Protein 3V5X (pdb70)

Structure (mmCIF, N/CA/C/O backbone):
data_3V5X
#
_entry.id   3V5X
#
_cell.length_a   60.118
_cell.length_b   75.802
_cell.length_c   78.727
_cell.angle_alpha   90.00
_cell.angle_beta   111.75
_cell.angle_gamma   90.00
#
_symmetry.space_group_name_H-M   'C 1 2 1'
#
loop_
_entity.id
_entity.type
_entity.pdbx_description
1 polymer 'F-box/LRR-repeat protein 5'
2 non-polymer MU-OXO-DIIRON
3 water water
#
loop_
_atom_site.group_PDB
_atom_site.id
_atom_site.type_symbol
_atom_site.label_atom_id
_atom_site.label_alt_id
_atom_site.label_comp_id
_atom_site.label_asym_id
_atom_site.label_entity_id
_atom_site.label_seq_id
_atom_site.pdbx_PDB_ins_code
_atom_site.Cartn_x
_atom_site.Cartn_y
_atom_site.Cartn_z
_atom_site.occupancy
_atom_site.B_iso_or_equiv
_atom_site.auth_seq_id
_atom_site.auth_comp_id
_atom_site.auth_asym_id
_atom_site.auth_atom_id
_atom_site.pdbx_PDB_model_num
ATOM 1 N N . PHE A 1 4 ? 5.265 -2.076 46.912 1.00 86.99 4 PHE A N 1
ATOM 2 C CA . PHE A 1 4 ? 4.061 -1.545 47.548 1.00 87.64 4 PHE A CA 1
ATOM 3 C C . PHE A 1 4 ? 3.329 -2.652 48.304 1.00 77.88 4 PHE A C 1
ATOM 4 O O . PHE A 1 4 ? 3.635 -3.837 48.122 1.00 72.47 4 PHE A O 1
ATOM 20 N N . PRO A 1 5 ? 2.365 -2.271 49.161 1.00 56.62 5 PRO A N 1
ATOM 21 C CA . PRO A 1 5 ? 1.546 -3.229 49.913 1.00 53.03 5 PRO A CA 1
ATOM 22 C C . PRO A 1 5 ? 0.902 -4.271 48.994 1.00 55.29 5 PRO A C 1
ATOM 23 O O . PRO A 1 5 ? 0.381 -3.921 47.940 1.00 48.17 5 PRO A O 1
ATOM 34 N N . GLU A 1 6 ? 0.953 -5.536 49.397 1.00 59.44 6 GLU A N 1
ATOM 35 C CA . GLU A 1 6 ? 0.468 -6.635 48.578 1.00 60.83 6 GLU A CA 1
ATOM 36 C C . GLU A 1 6 ? -0.985 -6.427 48.140 1.00 55.52 6 GLU A C 1
ATOM 37 O O . GLU A 1 6 ? -1.339 -6.697 46.987 1.00 51.73 6 GLU A O 1
ATOM 49 N N . GLU A 1 7 ? -1.809 -5.909 49.054 1.00 47.85 7 GLU A N 1
ATOM 50 C CA . GLU A 1 7 ? -3.256 -5.867 48.832 1.00 48.96 7 GLU A CA 1
ATOM 51 C C . GLU A 1 7 ? -3.658 -4.862 47.759 1.00 43.43 7 GLU A C 1
ATOM 52 O O . GLU A 1 7 ? -4.794 -4.909 47.267 1.00 43.39 7 GLU A O 1
ATOM 64 N N . VAL A 1 8 ? -2.733 -3.982 47.364 1.00 42.44 8 VAL A N 1
ATOM 65 C CA . VAL A 1 8 ? -2.994 -3.037 46.253 1.00 38.10 8 VAL A CA 1
ATOM 66 C C . VAL A 1 8 ? -2.110 -3.255 45.008 1.00 39.84 8 VAL A C 1
ATOM 67 O O . VAL A 1 8 ? -2.184 -2.511 44.012 1.00 35.66 8 VAL A O 1
ATOM 80 N N . ASP A 1 9 ? -1.313 -4.312 45.043 1.00 34.41 9 ASP A N 1
ATOM 81 C CA . ASP A 1 9 ? -0.410 -4.647 43.948 1.00 31.69 9 ASP A CA 1
ATOM 82 C C . ASP A 1 9 ? -1.129 -5.461 42.859 1.00 31.75 9 ASP A C 1
ATOM 83 O O . ASP A 1 9 ? -1.472 -6.620 43.074 1.00 38.26 9 ASP A O 1
ATOM 92 N N . VAL A 1 10 ? -1.380 -4.852 41.710 1.00 28.82 10 VAL A N 1
ATOM 93 C CA . VAL A 1 10 ? -2.218 -5.479 40.682 1.00 28.67 10 VAL A CA 1
ATOM 94 C C . VAL A 1 10 ? -1.405 -6.222 39.598 1.00 28.78 10 VAL A C 1
ATOM 95 O O . VAL A 1 10 ? -1.976 -6.809 38.677 1.00 30.86 10 VAL A O 1
ATOM 108 N N . PHE A 1 11 ? -0.077 -6.195 39.702 1.00 29.33 11 PHE A N 1
ATOM 109 C CA . PHE A 1 11 ? 0.762 -6.819 38.700 1.00 30.00 11 PHE A CA 1
ATOM 110 C C . PHE A 1 11 ? 1.584 -8.006 39.185 1.00 28.08 11 PHE A C 1
ATOM 111 O O . PHE A 1 11 ? 1.868 -8.902 38.413 1.00 26.65 11 PHE A O 1
ATOM 128 N N . THR A 1 12 ? 1.992 -8.021 40.437 1.00 30.02 12 THR A N 1
ATOM 129 C CA . THR A 1 12 ? 3.056 -8.930 40.854 1.00 33.52 12 THR A CA 1
ATOM 130 C C . THR A 1 12 ? 2.638 -10.393 40.720 1.00 31.86 12 THR A C 1
ATOM 131 O O . THR A 1 12 ? 3.397 -11.208 40.179 1.00 29.79 12 THR A O 1
ATOM 142 N N . ALA A 1 13 ? 1.437 -10.738 41.183 1.00 28.16 13 ALA A N 1
ATOM 143 C CA . ALA A 1 13 ? 0.977 -12.138 41.089 1.00 24.69 13 ALA A CA 1
ATOM 144 C C . ALA A 1 13 ? 0.713 -12.564 39.662 1.00 26.76 13 ALA A C 1
ATOM 145 O O . ALA A 1 13 ? 1.223 -13.606 39.240 1.00 28.70 13 ALA A O 1
ATOM 152 N N . PRO A 1 14 ? -0.041 -11.751 38.876 1.00 24.59 14 PRO A N 1
ATOM 153 C CA . PRO A 1 14 ? -0.156 -12.133 37.485 1.00 20.54 14 PRO A CA 1
ATOM 154 C C . PRO A 1 14 ? 1.188 -12.298 36.794 1.00 29.38 14 PRO A C 1
ATOM 155 O O . PRO A 1 14 ? 1.344 -13.234 36.018 1.00 27.15 14 PRO A O 1
ATOM 166 N N . HIS A 1 15 ? 2.129 -11.410 37.065 1.00 26.52 15 HIS A N 1
ATOM 167 C CA . HIS A 1 15 ? 3.413 -11.471 36.377 1.00 26.40 15 HIS A CA 1
ATOM 168 C C . HIS A 1 15 ? 4.247 -12.639 36.880 1.00 29.70 15 HIS A C 1
ATOM 169 O O . HIS A 1 15 ? 5.098 -13.144 36.160 1.00 27.92 15 HIS A O 1
ATOM 182 N N . TRP A 1 16 ? 4.018 -13.069 38.115 1.00 27.97 16 TRP A N 1
ATOM 183 C CA . TRP A 1 16 ? 4.715 -14.251 38.598 1.00 33.05 16 TRP A CA 1
ATOM 184 C C . TRP A 1 16 ? 4.336 -15.468 37.725 1.00 28.90 16 TRP A C 1
ATOM 185 O O . TRP A 1 16 ? 5.186 -16.314 37.356 1.00 27.13 16 TRP A O 1
ATOM 206 N N . ARG A 1 17 ? 3.053 -15.557 37.402 1.00 26.29 17 ARG A N 1
ATOM 207 C CA . ARG A 1 17 ? 2.553 -16.607 36.527 1.00 22.78 17 ARG A CA 1
ATOM 208 C C . ARG A 1 17 ? 3.100 -16.470 35.090 1.00 26.39 17 ARG A C 1
ATOM 209 O O . ARG A 1 17 ? 3.614 -17.443 34.483 1.00 22.72 17 ARG A O 1
ATOM 230 N N . MET A 1 18 ? 3.046 -15.256 34.530 1.00 22.18 18 MET A N 1
ATOM 231 C CA . MET A 1 18 ? 3.561 -15.052 33.190 1.00 26.66 18 MET A CA 1
ATOM 232 C C . MET A 1 18 ? 5.057 -15.371 33.086 1.00 27.81 18 MET A C 1
ATOM 233 O O . MET A 1 18 ? 5.505 -15.970 32.107 1.00 24.63 18 MET A O 1
ATOM 247 N N . LYS A 1 19 ? 5.837 -14.995 34.089 1.00 22.86 19 LYS A N 1
ATOM 248 C CA . LYS A 1 19 ? 7.270 -15.331 34.108 1.00 26.32 19 LYS A CA 1
ATOM 249 C C . LYS A 1 19 ? 7.542 -16.830 34.287 1.00 29.71 19 LYS A C 1
ATOM 250 O O . LYS A 1 19 ? 8.506 -17.382 33.722 1.00 27.40 19 LYS A O 1
ATOM 269 N N . GLN A 1 20 ? 6.704 -17.488 35.075 1.00 29.17 20 GLN A N 1
ATOM 270 C CA . GLN A 1 20 ? 6.737 -18.927 35.175 1.00 29.15 20 GLN A CA 1
ATOM 271 C C . GLN A 1 20 ? 6.534 -19.543 33.787 1.00 27.79 20 GLN A C 1
ATOM 272 O O . GLN A 1 20 ? 7.293 -20.424 33.379 1.00 29.15 20 GLN A O 1
ATOM 286 N N . LEU A 1 21 ? 5.534 -19.060 33.059 1.00 22.17 21 LEU A N 1
ATOM 287 C CA . LEU A 1 21 ? 5.231 -19.582 31.736 1.00 18.71 21 LEU A CA 1
ATOM 288 C C . LEU A 1 21 ? 6.382 -19.298 30.742 1.00 26.83 21 LEU A C 1
ATOM 289 O O . LEU A 1 21 ? 6.689 -20.143 29.879 1.00 25.81 21 LEU A O 1
ATOM 305 N N . VAL A 1 22 ? 7.015 -18.126 30.840 1.00 24.37 22 VAL A N 1
ATOM 306 C CA . VAL A 1 22 ? 8.212 -17.829 30.040 1.00 22.28 22 VAL A CA 1
ATOM 307 C C . VAL A 1 22 ? 9.344 -18.826 30.306 1.00 24.27 22 VAL A C 1
ATOM 308 O O . VAL A 1 22 ? 9.994 -19.347 29.377 1.00 25.60 22 VAL A O 1
ATOM 321 N N . GLY A 1 23 ? 9.663 -19.054 31.574 1.00 23.11 23 GLY A N 1
ATOM 322 C CA . GLY A 1 23 ? 10.732 -19.972 31.906 1.00 26.41 23 GLY A CA 1
ATOM 323 C C . GLY A 1 23 ? 10.393 -21.352 31.370 1.00 29.10 23 GLY A C 1
ATOM 324 O O . GLY A 1 23 ? 11.284 -22.074 30.909 1.00 31.89 23 GLY A O 1
ATOM 328 N N . LEU A 1 24 ? 9.112 -21.729 31.404 1.00 28.19 24 LEU A N 1
ATOM 329 C CA . LEU A 1 24 ? 8.729 -23.070 30.935 1.00 33.21 24 LEU A CA 1
ATOM 330 C C . LEU A 1 24 ? 8.889 -23.236 29.448 1.00 32.81 24 LEU A C 1
ATOM 331 O O . LEU A 1 24 ? 9.420 -24.260 28.984 1.00 30.54 24 LEU A O 1
ATOM 347 N N . TYR A 1 25 ? 8.494 -22.247 28.667 1.00 29.14 25 TYR A N 1
ATOM 348 C CA . TYR A 1 25 ? 8.688 -22.388 27.226 1.00 28.78 25 TYR A CA 1
ATOM 349 C C . TYR A 1 25 ? 10.129 -22.255 26.790 1.00 31.30 25 TYR A C 1
ATOM 350 O O . TYR A 1 25 ? 10.524 -22.870 25.793 1.00 33.25 25 TYR A O 1
ATOM 368 N N . CYS A 1 26 ? 10.928 -21.479 27.523 1.00 32.32 26 CYS A N 1
ATOM 369 C CA . CYS A 1 26 ? 12.352 -21.390 27.225 1.00 31.44 26 CYS A CA 1
ATOM 370 C C . CYS A 1 26 ? 13.009 -22.740 27.464 1.00 31.25 26 CYS A C 1
ATOM 371 O O . CYS A 1 26 ? 13.806 -23.202 26.626 1.00 33.58 26 CYS A O 1
ATOM 379 N N . ASP A 1 27 ? 12.664 -23.387 28.578 1.00 28.90 27 ASP A N 1
ATOM 380 C CA . ASP A 1 27 ? 13.157 -24.739 28.853 1.00 30.92 27 ASP A CA 1
ATOM 381 C C . ASP A 1 27 ? 12.718 -25.729 27.748 1.00 33.46 27 ASP A C 1
ATOM 382 O O . ASP A 1 27 ? 13.532 -26.515 27.223 1.00 33.11 27 ASP A O 1
ATOM 391 N N . LYS A 1 28 ? 11.441 -25.690 27.369 1.00 30.36 28 LYS A N 1
ATOM 392 C CA . LYS A 1 28 ? 10.946 -26.676 26.407 1.00 31.68 28 LYS A CA 1
ATOM 393 C C . LYS A 1 28 ? 11.619 -26.492 25.069 1.00 32.65 28 LYS A C 1
ATOM 394 O O . LYS A 1 28 ? 12.065 -27.462 24.436 1.00 34.97 28 LYS A O 1
ATOM 413 N N . LEU A 1 29 ? 11.729 -25.239 24.657 1.00 30.84 29 LEU A N 1
ATOM 414 C CA . LEU A 1 29 ? 12.310 -24.901 23.377 1.00 35.85 29 LEU A CA 1
ATOM 415 C C . LEU A 1 29 ? 13.727 -25.433 23.341 1.00 39.83 29 LEU A C 1
ATOM 416 O O . LEU A 1 29 ? 14.158 -25.987 22.339 1.00 33.30 29 LEU A O 1
ATOM 432 N N . SER A 1 30 ? 14.457 -25.284 24.440 1.00 42.45 30 SER A N 1
ATOM 433 C CA . SER A 1 30 ? 15.858 -25.686 24.443 1.00 44.69 30 SER A CA 1
ATOM 434 C C . SER A 1 30 ? 15.999 -27.205 24.393 1.00 45.13 30 SER A C 1
ATOM 435 O O . SER A 1 30 ? 17.026 -27.729 23.956 1.00 48.09 30 SER A O 1
ATOM 443 N N . LYS A 1 31 ? 14.967 -27.921 24.819 1.00 40.51 31 LYS A N 1
ATOM 444 C CA . LYS A 1 31 ? 15.049 -29.387 24.914 1.00 42.15 31 LYS A CA 1
ATOM 445 C C . LYS A 1 31 ? 14.380 -30.093 23.764 1.00 39.33 31 LYS A C 1
ATOM 446 O O . LYS A 1 31 ? 14.512 -31.306 23.620 1.00 39.02 31 LYS A O 1
ATOM 465 N N . THR A 1 32 ? 13.677 -29.347 22.930 1.00 38.18 32 THR A N 1
ATOM 466 C CA . THR A 1 32 ? 12.951 -29.931 21.810 1.00 36.82 32 THR A CA 1
ATOM 467 C C . THR A 1 32 ? 13.846 -30.340 20.655 1.00 41.97 32 THR A C 1
ATOM 468 O O . THR A 1 32 ? 14.703 -29.568 20.197 1.00 38.27 32 THR A O 1
ATOM 479 N N . ASN A 1 33 ? 13.634 -31.572 20.197 1.00 39.58 33 ASN A N 1
ATOM 480 C CA . ASN A 1 33 ? 14.224 -32.098 18.988 1.00 41.56 33 ASN A CA 1
ATOM 481 C C . ASN A 1 33 ? 13.339 -31.710 17.788 1.00 41.02 33 ASN A C 1
ATOM 482 O O . ASN A 1 33 ? 12.326 -32.363 17.506 1.00 35.16 33 ASN A O 1
ATOM 493 N N . PHE A 1 34 ? 13.709 -30.640 17.092 1.00 35.15 34 PHE A N 1
ATOM 494 C CA . PHE A 1 34 ? 12.912 -30.168 15.955 1.00 34.87 34 PHE A CA 1
ATOM 495 C C . PHE A 1 34 ? 12.854 -31.127 14.770 1.00 45.46 34 PHE A C 1
ATOM 496 O O . PHE A 1 34 ? 12.052 -30.920 13.861 1.00 45.95 34 PHE A O 1
ATOM 513 N N . SER A 1 35 ? 13.669 -32.185 14.789 1.00 42.89 35 SER A N 1
ATOM 514 C CA . SER A 1 35 ? 13.619 -33.183 13.727 1.00 44.31 35 SER A CA 1
ATOM 515 C C . SER A 1 35 ? 12.528 -34.226 13.963 1.00 51.38 35 SER A C 1
ATOM 516 O O . SER A 1 35 ? 12.185 -35.005 13.072 1.00 49.61 35 SER A O 1
ATOM 524 N N . ASN A 1 36 ? 11.995 -34.255 15.174 1.00 48.23 36 ASN A N 1
ATOM 525 C CA . ASN A 1 36 ? 11.009 -35.259 15.536 1.00 44.05 36 ASN A CA 1
ATOM 526 C C . ASN A 1 36 ? 9.623 -34.612 15.499 1.00 35.33 36 ASN A C 1
ATOM 527 O O . ASN A 1 36 ? 9.361 -33.659 16.247 1.00 34.97 36 ASN A O 1
ATOM 538 N N . ASN A 1 37 ? 8.730 -35.137 14.651 1.00 40.81 37 ASN A N 1
ATOM 539 C CA . ASN A 1 37 ? 7.453 -34.458 14.433 1.00 41.38 37 ASN A CA 1
ATOM 540 C C . ASN A 1 37 ? 6.597 -34.421 15.686 1.00 34.80 37 ASN A C 1
ATOM 541 O O . ASN A 1 37 ? 5.840 -33.484 15.874 1.00 35.66 37 ASN A O 1
ATOM 552 N N . ASN A 1 38 ? 6.689 -35.458 16.528 1.00 36.37 38 ASN A N 1
ATOM 553 C CA . ASN A 1 38 ? 5.924 -35.452 17.776 1.00 34.56 38 ASN A CA 1
ATOM 554 C C . ASN A 1 38 ? 6.434 -34.413 18.745 1.00 33.57 38 ASN A C 1
ATOM 555 O O . ASN A 1 38 ? 5.642 -33.683 19.352 1.00 32.44 38 ASN A O 1
ATOM 566 N N . ASP A 1 39 ? 7.756 -34.352 18.931 1.00 32.73 39 ASP A N 1
ATOM 567 C CA . ASP A 1 39 ? 8.336 -33.314 19.806 1.00 30.41 39 ASP A CA 1
ATOM 568 C C . ASP A 1 39 ? 7.984 -31.917 19.301 1.00 32.85 39 ASP A C 1
ATOM 569 O O . ASP A 1 39 ? 7.689 -30.999 20.078 1.00 30.45 39 ASP A O 1
ATOM 578 N N . PHE A 1 40 ? 8.048 -31.756 17.983 1.00 30.31 40 PHE A N 1
ATOM 579 C CA . PHE A 1 40 ? 7.771 -30.480 17.298 1.00 32.74 40 PHE A CA 1
ATOM 580 C C . PHE A 1 40 ? 6.349 -30.022 17.581 1.00 31.45 40 PHE A C 1
ATOM 581 O O . PHE A 1 40 ? 6.140 -28.900 18.000 1.00 30.24 40 PHE A O 1
ATOM 598 N N . ARG A 1 41 ? 5.372 -30.898 17.355 1.00 29.44 41 ARG A N 1
ATOM 599 C CA . ARG A 1 41 ? 3.972 -30.522 17.514 1.00 28.03 41 ARG A CA 1
ATOM 600 C C . ARG A 1 41 ? 3.584 -30.330 19.001 1.00 30.53 41 ARG A C 1
ATOM 601 O O . ARG A 1 41 ? 2.757 -29.470 19.323 1.00 26.88 41 ARG A O 1
ATOM 622 N N . ALA A 1 42 ? 4.170 -31.124 19.890 1.00 30.92 42 ALA A N 1
ATOM 623 C CA . ALA A 1 42 ? 3.945 -30.964 21.341 1.00 34.11 42 ALA A CA 1
ATOM 624 C C . ALA A 1 42 ? 4.415 -29.583 21.778 1.00 32.56 42 ALA A C 1
ATOM 625 O O . ALA A 1 42 ? 3.772 -28.901 22.583 1.00 27.94 42 ALA A O 1
ATOM 632 N N . LEU A 1 43 ? 5.528 -29.141 21.206 1.00 26.88 43 LEU A N 1
ATOM 633 C CA . LEU A 1 43 ? 6.051 -27.836 21.564 1.00 25.01 43 LEU A CA 1
ATOM 634 C C . LEU A 1 43 ? 5.099 -26.735 21.108 1.00 28.58 43 LEU A C 1
ATOM 635 O O . LEU A 1 43 ? 4.795 -25.787 21.847 1.00 25.96 43 LEU A O 1
ATOM 651 N N . LEU A 1 44 ? 4.622 -26.840 19.883 1.00 25.59 44 LEU A N 1
ATOM 652 C CA . LEU A 1 44 ? 3.741 -25.812 19.377 1.00 24.1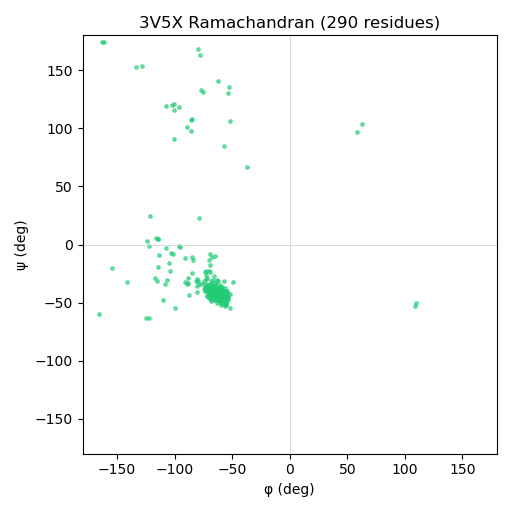8 44 LEU A CA 1
ATOM 653 C C . LEU A 1 44 ? 2.422 -25.803 20.151 1.00 27.10 44 LEU A C 1
ATOM 654 O O . LEU A 1 44 ? 1.825 -24.743 20.333 1.00 23.29 44 LEU A O 1
ATOM 670 N N . GLN A 1 45 ? 1.934 -26.980 20.564 1.00 29.23 45 GLN A N 1
ATOM 671 C CA . GLN A 1 45 ? 0.678 -27.032 21.315 1.00 28.44 45 GLN A CA 1
ATOM 672 C C . GLN A 1 45 ? 0.831 -26.331 22.670 1.00 28.84 45 GLN A C 1
ATOM 673 O O . GLN A 1 45 ? -0.044 -25.549 23.075 1.00 31.18 45 GLN A O 1
ATOM 687 N N . SER A 1 46 ? 1.973 -26.548 23.330 1.00 26.29 46 SER A N 1
ATOM 688 C CA . SER A 1 46 ? 2.286 -25.920 24.613 1.00 27.97 46 SER A CA 1
ATOM 689 C C . SER A 1 46 ? 2.391 -24.421 24.434 1.00 23.67 46 SER A C 1
ATOM 690 O O . SER A 1 46 ? 1.880 -23.659 25.262 1.00 24.74 46 SER A O 1
ATOM 698 N N . LEU A 1 47 ? 3.062 -23.991 23.358 1.00 23.85 47 LEU A N 1
ATOM 699 C CA . LEU A 1 47 ? 3.225 -22.582 23.111 1.00 21.65 47 LEU A CA 1
ATOM 700 C C . LEU A 1 47 ? 1.876 -21.904 22.851 1.00 26.79 47 LEU A C 1
ATOM 701 O O . LEU A 1 47 ? 1.621 -20.775 23.299 1.00 22.71 47 LEU A O 1
ATOM 717 N N . TYR A 1 48 ? 1.019 -22.579 22.102 1.00 22.93 48 TYR A N 1
ATOM 718 C CA . TYR A 1 48 ? -0.263 -22.022 21.786 1.00 26.35 48 TYR A CA 1
ATOM 719 C C . TYR A 1 48 ? -1.073 -21.786 23.077 1.00 22.90 48 TYR A C 1
ATOM 720 O O . TYR A 1 48 ? -1.643 -20.698 23.279 1.00 25.72 48 TYR A O 1
ATOM 738 N N . ALA A 1 49 ? -1.098 -22.780 23.971 1.00 24.50 49 ALA A N 1
ATOM 739 C CA . ALA A 1 49 ? -1.845 -22.642 25.240 1.00 24.28 49 ALA A CA 1
ATOM 740 C C . ALA A 1 49 ? -1.243 -21.518 26.097 1.00 27.01 49 ALA A C 1
ATOM 741 O O . ALA A 1 49 ? -1.975 -20.702 26.701 1.00 24.68 49 ALA A O 1
ATOM 748 N N . THR A 1 50 ? 0.085 -21.436 26.113 1.00 23.51 50 THR A N 1
ATOM 749 C CA . THR A 1 50 ? 0.783 -20.402 26.879 1.00 25.40 50 THR A CA 1
ATOM 750 C C . THR A 1 50 ? 0.456 -19.021 26.365 1.00 25.96 50 THR A C 1
ATOM 751 O O . THR A 1 50 ? 0.102 -18.132 27.134 1.00 24.68 50 THR A O 1
ATOM 762 N N . PHE A 1 51 ? 0.584 -18.821 25.057 1.00 23.97 51 PHE A N 1
ATOM 763 C CA . PHE A 1 51 ? 0.340 -17.509 24.487 1.00 21.45 51 PHE A CA 1
ATOM 764 C C . PHE A 1 51 ? -1.124 -17.123 24.539 1.00 20.90 51 PHE A C 1
ATOM 765 O O . PHE A 1 51 ? -1.427 -15.943 24.589 1.00 21.55 51 PHE A O 1
ATOM 782 N N . LYS A 1 52 ? -2.032 -18.099 24.609 1.00 23.12 52 LYS A N 1
ATOM 783 C CA . LYS A 1 52 ? -3.431 -17.770 24.863 1.00 21.78 52 LYS A CA 1
ATOM 784 C C . LYS A 1 52 ? -3.608 -17.197 26.272 1.00 20.56 52 LYS A C 1
ATOM 785 O O . LYS A 1 52 ? -4.435 -16.310 26.501 1.00 24.42 52 LYS A O 1
ATOM 804 N N . GLU A 1 53 ? -2.877 -17.732 27.240 1.00 21.82 53 GLU A N 1
ATOM 805 C CA . GLU A 1 53 ? -2.943 -17.186 28.605 1.00 23.49 53 GLU A CA 1
ATOM 806 C C . GLU A 1 53 ? -2.316 -15.783 28.646 1.00 25.73 53 GLU A C 1
ATOM 807 O O . GLU A 1 53 ? -2.834 -14.895 29.338 1.00 23.55 53 GLU A O 1
ATOM 819 N N . PHE A 1 54 ? -1.244 -15.562 27.872 1.00 23.71 54 PHE A N 1
ATOM 820 C CA . PHE A 1 54 ? -0.647 -14.223 27.765 1.00 24.19 54 PHE A CA 1
ATOM 821 C C . PHE A 1 54 ? -1.672 -13.258 27.200 1.00 27.84 54 PHE A C 1
ATOM 822 O O . PHE A 1 54 ? -1.759 -12.116 27.625 1.00 21.98 54 PHE A O 1
ATOM 839 N N . LYS A 1 55 ? -2.449 -13.705 26.222 1.00 23.91 55 LYS A N 1
ATOM 840 C CA . LYS A 1 55 ? -3.428 -12.842 25.607 1.00 26.17 55 LYS A CA 1
ATOM 841 C C . LYS A 1 55 ? -4.549 -12.447 26.598 1.00 26.84 55 LYS A C 1
ATOM 842 O O . LYS A 1 55 ? -4.973 -11.285 26.649 1.00 22.92 55 LYS A O 1
ATOM 861 N N . MET A 1 56 ? -5.013 -13.425 27.364 1.00 25.96 56 MET A N 1
ATOM 862 C CA . MET A 1 56 ? -5.988 -13.196 28.398 1.00 23.28 56 MET A CA 1
ATOM 863 C C . MET A 1 56 ? -5.438 -12.174 29.398 1.00 21.44 56 MET A C 1
ATOM 864 O O . MET A 1 56 ? -6.169 -11.288 29.829 1.00 22.24 56 MET A O 1
ATOM 878 N N . HIS A 1 57 ? -4.174 -12.334 29.791 1.00 21.58 57 HIS A N 1
ATOM 879 C CA . HIS A 1 57 ? -3.511 -11.417 30.708 1.00 2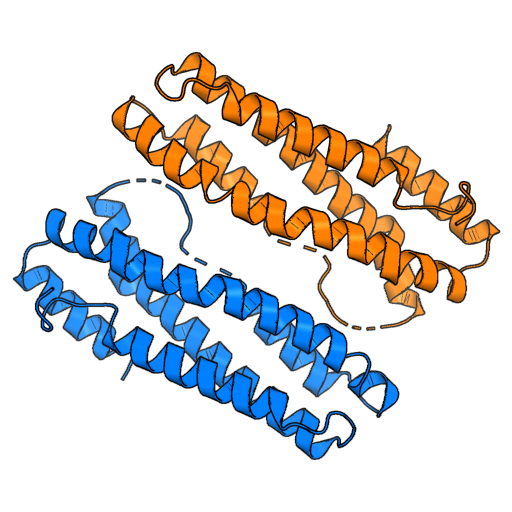5.80 57 HIS A CA 1
ATOM 880 C C . HIS A 1 57 ? -3.548 -9.968 30.235 1.00 22.65 57 HIS A C 1
ATOM 881 O O . HIS A 1 57 ? -3.960 -9.055 30.979 1.00 23.33 57 HIS A O 1
ATOM 894 N N . GLU A 1 58 ? -3.122 -9.736 29.002 1.00 20.49 58 GLU A N 1
ATOM 895 C CA . GLU A 1 58 ? -3.135 -8.389 28.460 1.00 22.57 58 GLU A CA 1
ATOM 896 C C . GLU A 1 58 ? -4.566 -7.830 28.370 1.00 22.22 58 GLU A C 1
ATOM 897 O O . GLU A 1 58 ? -4.791 -6.628 28.568 1.00 23.54 58 GLU A O 1
ATOM 909 N N . GLN A 1 59 ? -5.527 -8.678 28.015 1.00 24.12 59 GLN A N 1
ATOM 910 C CA . GLN A 1 59 ? -6.920 -8.251 27.928 1.00 26.91 59 GLN A CA 1
ATOM 911 C C . GLN A 1 59 ? -7.488 -7.883 29.303 1.00 21.09 59 GLN A C 1
ATOM 912 O O . GLN A 1 59 ? -8.196 -6.892 29.435 1.00 22.24 59 GLN A O 1
ATOM 926 N N . ILE A 1 60 ? -7.173 -8.679 30.315 1.00 23.25 60 ILE A N 1
ATOM 927 C CA . ILE A 1 60 ? -7.585 -8.343 31.675 1.00 24.91 60 ILE A CA 1
ATOM 928 C C . ILE A 1 60 ? -6.986 -6.965 32.070 1.00 25.96 60 ILE A C 1
ATOM 929 O O . ILE A 1 60 ? -7.664 -6.113 32.650 1.00 26.78 60 ILE A O 1
ATOM 945 N N . GLU A 1 61 ? -5.719 -6.740 31.743 1.00 25.04 61 GLU A N 1
ATOM 946 C CA . GLU A 1 61 ? -5.096 -5.469 32.072 1.00 25.79 61 GLU A CA 1
ATOM 947 C C . GLU A 1 61 ? -5.851 -4.343 31.391 1.00 33.95 61 GLU A C 1
ATOM 948 O O . GLU A 1 61 ? -6.164 -3.318 32.001 1.00 29.52 61 GLU A O 1
ATOM 960 N N . ASN A 1 62 ? -6.163 -4.539 30.123 1.00 27.26 62 ASN A N 1
ATOM 961 C CA . ASN A 1 62 ? -6.850 -3.495 29.368 1.00 30.17 62 ASN A CA 1
ATOM 962 C C . ASN A 1 62 ? -8.220 -3.171 29.966 1.00 29.75 62 ASN A C 1
ATOM 963 O O . ASN A 1 62 ? -8.594 -2.004 30.105 1.00 32.41 62 ASN A O 1
ATOM 974 N N . GLU A 1 63 ? -8.965 -4.215 30.336 1.00 26.54 63 GLU A N 1
ATOM 975 C CA . GLU A 1 63 ? -10.383 -4.078 30.699 1.00 27.94 63 GLU A CA 1
ATOM 976 C C . GLU A 1 63 ? -10.583 -3.696 32.151 1.00 26.45 63 GLU A C 1
ATOM 977 O O . GLU A 1 63 ? -11.608 -3.096 32.520 1.00 28.30 63 GLU A O 1
ATOM 989 N N . TYR A 1 64 ? -9.603 -4.024 32.978 1.00 27.05 64 TYR A N 1
ATOM 990 C CA . TYR A 1 64 ? -9.744 -3.799 34.416 1.00 30.46 64 TYR A CA 1
ATOM 991 C C . TYR A 1 64 ? -8.792 -2.763 35.035 1.00 30.74 64 TYR A C 1
ATOM 992 O O . TYR A 1 64 ? -9.086 -2.243 36.116 1.00 34.47 64 TYR A O 1
ATOM 1010 N N . ILE A 1 65 ? -7.690 -2.453 34.354 1.00 29.17 65 ILE A N 1
ATOM 1011 C CA . ILE A 1 65 ? -6.638 -1.612 34.900 1.00 29.51 65 ILE A CA 1
ATOM 1012 C C . ILE A 1 65 ? -6.333 -0.415 34.007 1.00 32.27 65 ILE A C 1
ATOM 1013 O O . ILE A 1 65 ? -6.513 0.733 34.408 1.00 33.21 65 ILE A O 1
ATOM 1029 N N . ILE A 1 66 ? -5.859 -0.680 32.790 1.00 31.32 66 ILE A N 1
ATOM 1030 C CA . ILE A 1 66 ? -5.272 0.395 31.952 1.00 34.90 66 ILE A CA 1
ATOM 1031 C C . ILE A 1 66 ? -6.323 1.354 31.454 1.00 39.37 66 ILE A C 1
ATOM 1032 O O . ILE A 1 66 ? -6.108 2.574 31.455 1.00 39.62 66 ILE A O 1
ATOM 1048 N N . GLY A 1 67 ? -7.480 0.847 31.053 1.00 37.28 67 GLY A N 1
ATOM 1049 C CA . GLY A 1 67 ? -8.553 1.748 30.644 1.00 36.65 67 GLY A CA 1
ATOM 1050 C C . GLY A 1 67 ? -8.920 2.762 31.713 1.00 50.77 67 GLY A C 1
ATOM 1051 O O . GLY A 1 67 ? -9.136 3.962 31.443 1.00 53.76 67 GLY A O 1
ATOM 1055 N N . LEU A 1 68 ? -8.992 2.293 32.950 1.00 48.52 68 LEU A N 1
ATOM 1056 C CA . LEU A 1 68 ? -9.309 3.158 34.076 1.00 49.11 68 LEU A CA 1
ATOM 1057 C C . LEU A 1 68 ? -8.192 4.173 34.321 1.00 39.42 68 LEU A C 1
ATOM 1058 O O . LEU A 1 68 ? -8.427 5.369 34.554 1.00 42.51 68 LEU A O 1
ATOM 1074 N N . LEU A 1 69 ? -6.972 3.665 34.329 1.00 37.19 69 LEU A N 1
ATOM 1075 C CA . LEU A 1 69 ? -5.839 4.505 34.625 1.00 40.20 69 LEU A CA 1
ATOM 1076 C C . LEU A 1 69 ? -5.696 5.590 33.555 1.00 50.65 69 LEU A C 1
ATOM 1077 O O . LEU A 1 69 ? -5.348 6.713 33.867 1.00 48.46 69 LEU A O 1
ATOM 1093 N N . GLN A 1 70 ? -5.968 5.255 32.296 1.00 44.83 70 GLN A N 1
ATOM 1094 C CA . GLN A 1 70 ? -5.885 6.247 31.215 1.00 53.26 70 GLN A CA 1
ATOM 1095 C C . GLN A 1 70 ? -6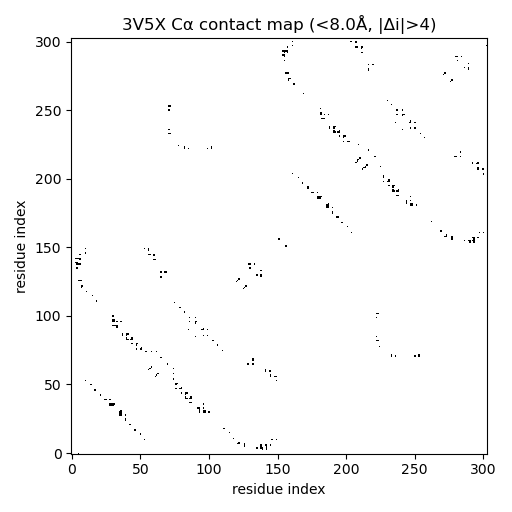.953 7.329 31.290 1.00 56.06 70 GLN A C 1
ATOM 1096 O O . GLN A 1 70 ? -6.700 8.487 30.955 1.00 55.87 70 GLN A O 1
ATOM 1110 N N . GLN A 1 71 ? -8.154 6.944 31.694 1.00 59.53 71 GLN A N 1
ATOM 1111 C CA . GLN A 1 71 ? -9.252 7.885 31.838 1.00 56.02 71 GLN A CA 1
ATOM 1112 C C . GLN A 1 71 ? -8.912 8.912 32.896 1.00 65.75 71 GLN A C 1
ATOM 1113 O O . GLN A 1 71 ? -9.080 10.111 32.686 1.00 71.35 71 GLN A O 1
ATOM 1127 N N . ARG A 1 72 ? -8.438 8.434 34.040 1.00 47.62 72 ARG A N 1
ATOM 1128 C CA . ARG A 1 72 ? -8.168 9.300 35.173 1.00 48.34 72 ARG A CA 1
ATOM 1129 C C . ARG A 1 72 ? -6.918 10.154 35.038 1.00 52.28 72 ARG A C 1
ATOM 1130 O O . ARG A 1 72 ? -6.901 11.300 35.492 1.00 60.25 72 ARG A O 1
ATOM 1151 N N . SER A 1 73 ? -5.870 9.594 34.456 1.00 46.78 73 SER A N 1
ATOM 1152 C CA . SER A 1 73 ? -4.614 10.319 34.314 1.00 58.18 73 SER A CA 1
ATOM 1153 C C . SER A 1 73 ? -4.558 11.073 32.985 1.00 62.80 73 SER A C 1
ATOM 1154 O O . SER A 1 73 ? -3.951 12.143 32.890 1.00 66.75 73 SER A O 1
ATOM 1162 N N . GLN A 1 74 ? -5.201 10.509 31.968 1.00 81.54 74 GLN A N 1
ATOM 1163 C CA . GLN A 1 74 ? -5.265 11.122 30.653 1.00 89.95 74 GLN A CA 1
ATOM 1164 C C . GLN A 1 74 ? -3.865 11.336 30.083 1.00 90.52 74 GLN A C 1
ATOM 1165 O O . GLN A 1 74 ? -3.491 12.461 29.744 1.00 84.86 74 GLN A O 1
ATOM 1179 N N . TYR A 1 77 ? -0.815 7.474 25.989 1.00 75.25 77 TYR A N 1
ATOM 1180 C CA . TYR A 1 77 ? -0.382 7.754 24.614 1.00 65.76 77 TYR A CA 1
ATOM 1181 C C . TYR A 1 77 ? -0.031 6.447 23.934 1.00 71.84 77 TYR A C 1
ATOM 1182 O O . TYR A 1 77 ? -0.625 6.097 22.917 1.00 77.16 77 TYR A O 1
ATOM 1199 N N . ASN A 1 78 ? 0.942 5.731 24.491 1.00 78.02 78 ASN A N 1
ATOM 1200 C CA . ASN A 1 78 ? 1.232 4.380 24.026 1.00 80.61 78 ASN A CA 1
ATOM 1201 C C . ASN A 1 78 ? 0.009 3.511 24.275 1.00 73.66 78 ASN A C 1
ATOM 1202 O O . ASN A 1 78 ? -0.663 3.654 25.301 1.00 72.49 78 ASN A O 1
ATOM 1213 N N . VAL A 1 79 ? -0.288 2.631 23.322 1.00 93.70 79 VAL A N 1
ATOM 1214 C CA . VAL A 1 79 ? -1.511 1.832 23.364 1.00 98.81 79 VAL A CA 1
ATOM 1215 C C . VAL A 1 79 ? -1.269 0.413 23.868 1.00 97.57 79 VAL A C 1
ATOM 1216 O O . VAL A 1 79 ? -0.999 -0.496 23.087 1.00 103.42 79 VAL A O 1
ATOM 1229 N N . HIS A 1 80 ? -1.381 0.222 25.177 1.00 74.57 80 HIS A N 1
ATOM 1230 C CA . HIS A 1 80 ? -1.255 -1.113 25.736 1.00 65.12 80 HIS A CA 1
ATOM 1231 C C . HIS A 1 80 ? -2.211 -2.061 24.994 1.00 70.92 80 HIS A C 1
ATOM 1232 O O . HIS A 1 80 ? -1.796 -2.887 24.173 1.00 71.34 80 HIS A O 1
ATOM 1245 N N . LYS A 1 84 ? 0.895 -8.326 18.908 1.00 68.22 84 LYS A N 1
ATOM 1246 C CA . LYS A 1 84 ? 2.084 -9.155 19.068 1.00 69.33 84 LYS A CA 1
ATOM 1247 C C . LYS A 1 84 ? 1.656 -10.576 19.311 1.00 54.77 84 LYS A C 1
ATOM 1248 O O . LYS A 1 84 ? 2.106 -11.513 18.649 1.00 50.37 84 LYS A O 1
ATOM 1266 N N . LEU A 1 85 ? 0.790 -10.723 20.302 1.00 34.71 85 LEU A N 1
ATOM 1267 C CA . LEU A 1 85 ? 0.377 -12.050 20.741 1.00 35.59 85 LEU A CA 1
ATOM 1268 C C . LEU A 1 85 ? -0.420 -12.757 19.665 1.00 29.58 85 LEU A C 1
ATOM 1269 O O . LEU A 1 85 ? -0.236 -13.942 19.441 1.00 32.08 85 LEU A O 1
ATOM 1285 N N . SER A 1 86 ? -1.307 -12.028 18.993 1.00 32.29 86 SER A N 1
ATOM 1286 C CA . SER A 1 86 ? -2.080 -12.618 17.915 1.00 40.53 86 SER A CA 1
ATOM 1287 C C . SER A 1 86 ? -1.170 -13.102 16.788 1.00 39.65 86 SER A C 1
ATOM 1288 O O . SER A 1 86 ? -1.401 -14.165 16.209 1.00 33.18 86 SER A O 1
ATOM 1296 N N . GLU A 1 87 ? -0.120 -12.350 16.498 1.00 31.59 87 GLU A N 1
ATOM 1297 C CA . GLU A 1 87 ? 0.799 -12.767 15.414 1.00 38.58 87 GLU A CA 1
ATOM 1298 C C . GLU A 1 87 ? 1.547 -14.018 15.836 1.00 33.11 87 GLU A C 1
ATOM 1299 O O . GLU A 1 87 ? 1.858 -14.891 15.015 1.00 33.53 87 GLU A O 1
ATOM 1311 N N . MET A 1 88 ? 1.899 -14.094 17.114 1.00 27.25 88 MET A N 1
ATOM 1312 C CA . MET A 1 88 ? 2.611 -15.266 17.599 1.00 25.83 88 MET A CA 1
ATOM 1313 C C . MET A 1 88 ? 1.732 -16.510 17.530 1.00 28.62 88 MET A C 1
ATOM 1314 O O . MET A 1 88 ? 2.181 -17.582 17.114 1.00 23.53 88 MET A O 1
ATOM 1328 N N . LEU A 1 89 ? 0.485 -16.382 17.969 1.00 26.81 89 LEU A N 1
ATOM 1329 C CA . LEU A 1 89 ? -0.445 -17.509 17.918 1.00 24.94 89 LEU A CA 1
ATOM 1330 C C . LEU A 1 89 ? -0.657 -17.957 16.467 1.00 25.61 89 LEU A C 1
ATOM 1331 O O . LEU A 1 89 ? -0.697 -19.172 16.191 1.00 28.68 89 LEU A O 1
ATOM 1347 N N . SER A 1 90 ? -0.774 -17.008 15.541 1.00 26.58 90 SER A N 1
ATOM 1348 C CA . SER A 1 90 ? -0.866 -17.345 14.121 1.00 33.90 90 SER A CA 1
ATOM 1349 C C . SER A 1 90 ? 0.359 -18.105 13.608 1.00 34.17 90 SER A C 1
ATOM 1350 O O . SER A 1 90 ? 0.220 -19.032 12.833 1.00 31.70 90 SER A O 1
ATOM 1358 N N . LEU A 1 91 ? 1.556 -17.673 13.986 1.00 29.18 91 LEU A N 1
ATOM 1359 C CA . LEU A 1 91 ? 2.776 -18.436 13.671 1.00 29.82 91 LEU A CA 1
ATOM 1360 C C . LEU A 1 91 ? 2.724 -19.897 14.173 1.00 27.99 91 LEU A C 1
ATOM 1361 O O . LEU A 1 91 ? 3.112 -20.819 13.465 1.00 27.90 91 LEU A O 1
ATOM 1377 N N . PHE A 1 92 ? 2.289 -20.112 15.406 1.00 24.50 92 PHE A N 1
ATOM 1378 C CA . PHE A 1 92 ? 2.191 -21.462 15.954 1.00 29.28 92 PHE A CA 1
ATOM 1379 C C . PHE A 1 92 ? 1.211 -22.304 15.130 1.00 25.86 92 PHE A C 1
ATOM 1380 O O . PHE A 1 92 ? 1.500 -23.467 14.821 1.00 28.64 92 PHE A O 1
ATOM 1397 N N . GLU A 1 93 ? 0.055 -21.727 14.799 1.00 27.20 93 GLU A N 1
ATOM 1398 C CA . GLU A 1 93 ? -0.987 -22.451 14.054 1.00 31.81 93 GLU A CA 1
ATOM 1399 C C . GLU A 1 93 ? -0.469 -22.887 12.700 1.00 35.65 93 GLU A C 1
ATOM 1400 O O . GLU A 1 93 ? -0.826 -23.958 12.201 1.00 35.74 93 GLU A O 1
ATOM 1412 N N . LYS A 1 94 ? 0.331 -22.023 12.086 1.00 34.21 94 LYS A N 1
ATOM 1413 C CA . LYS A 1 94 ? 0.939 -22.323 10.786 1.00 35.94 94 LYS A CA 1
ATOM 1414 C C . LYS A 1 94 ? 1.824 -23.547 10.892 1.00 34.79 94 LYS A C 1
ATOM 1415 O O . LYS A 1 94 ? 1.810 -24.401 10.008 1.00 36.09 94 LYS A O 1
ATOM 1434 N N . GLY A 1 95 ? 2.595 -23.614 11.980 1.00 30.21 95 GLY A N 1
ATOM 1435 C CA . GLY A 1 95 ? 3.447 -24.752 12.250 1.00 29.81 95 GLY A CA 1
ATOM 1436 C C . GLY A 1 95 ? 2.651 -26.027 12.401 1.00 37.39 95 GLY A C 1
ATOM 1437 O O . GLY A 1 95 ? 3.044 -27.082 11.919 1.00 36.62 95 GLY A O 1
ATOM 1441 N N . LEU A 1 96 ? 1.529 -25.941 13.100 1.00 29.68 96 LEU A N 1
ATOM 1442 C CA . LEU A 1 96 ? 0.720 -27.125 13.336 1.00 36.89 96 LEU A CA 1
ATOM 1443 C C . LEU A 1 96 ? -0.039 -27.593 12.108 1.00 40.00 96 LEU A C 1
ATOM 1444 O O . LEU A 1 96 ? -0.427 -28.755 12.032 1.00 38.16 96 LEU A O 1
ATOM 1460 N N . LYS A 1 97 ? -0.289 -26.689 11.168 1.00 32.94 97 LYS A N 1
ATOM 1461 C CA . LYS A 1 97 ? -1.170 -27.012 10.056 1.00 31.72 97 LYS A CA 1
ATOM 1462 C C . LYS A 1 97 ? -0.413 -27.215 8.752 1.00 33.80 97 LYS A C 1
ATOM 1463 O O . LYS A 1 97 ? -0.850 -27.992 7.897 1.00 37.69 97 LYS A O 1
ATOM 1482 N N . ASN A 1 98 ? 0.708 -26.514 8.592 1.00 36.33 98 ASN A N 1
ATOM 1483 C CA . ASN A 1 98 ? 1.375 -26.432 7.280 1.00 40.29 98 ASN A CA 1
ATOM 1484 C C . ASN A 1 98 ? 2.770 -27.040 7.196 1.00 50.23 98 ASN A C 1
ATOM 1485 O O . ASN A 1 98 ? 3.435 -26.914 6.174 1.00 57.50 98 ASN A O 1
ATOM 1496 N N . VAL A 1 99 ? 3.222 -27.686 8.259 1.00 34.34 99 VAL A N 1
ATOM 1497 C CA . VAL A 1 99 ? 4.547 -28.300 8.255 1.00 33.37 99 VAL A CA 1
ATOM 1498 C C . VAL A 1 99 ? 4.387 -29.804 8.173 1.00 39.69 99 VAL A C 1
ATOM 1499 O O . VAL A 1 99 ? 3.799 -30.408 9.058 1.00 46.20 99 VAL A O 1
ATOM 1512 N N . LYS A 1 100 ? 4.931 -30.401 7.113 1.00 41.21 100 LYS A N 1
ATOM 1513 C CA . LYS A 1 100 ? 4.634 -31.783 6.781 1.00 47.11 100 LYS A CA 1
ATOM 1514 C C . LYS A 1 100 ? 5.864 -32.686 6.723 1.00 49.27 100 LYS A C 1
ATOM 1515 O O . LYS A 1 100 ? 5.724 -33.880 6.455 1.00 54.74 100 LYS A O 1
ATOM 1534 N N . ASN A 1 101 ? 7.055 -32.145 6.942 1.00 38.84 101 ASN A N 1
ATOM 1535 C CA . ASN A 1 101 ? 8.267 -32.976 6.921 1.00 33.63 101 ASN A CA 1
ATOM 1536 C C . ASN A 1 101 ? 9.454 -32.301 7.588 1.00 32.39 101 ASN A C 1
ATOM 1537 O O . ASN A 1 101 ? 9.385 -31.136 7.971 1.00 32.65 101 ASN A O 1
ATOM 1548 N N . GLU A 1 102 ? 10.555 -33.043 7.713 1.00 33.41 102 GLU A N 1
ATOM 1549 C CA . GLU A 1 102 ? 11.725 -32.572 8.433 1.00 32.95 102 GLU A CA 1
ATOM 1550 C C . GLU A 1 102 ? 12.336 -31.304 7.860 1.00 42.43 102 GLU A C 1
ATOM 1551 O O . GLU A 1 102 ? 12.853 -30.464 8.612 1.00 33.06 102 GLU A O 1
ATOM 1563 N N . TYR A 1 103 ? 12.301 -31.153 6.533 1.00 34.80 103 TYR A N 1
ATOM 1564 C CA . TYR A 1 103 ? 12.865 -29.962 5.934 1.00 30.67 103 TYR A CA 1
ATOM 1565 C C . TYR A 1 103 ? 12.091 -28.742 6.370 1.00 36.16 103 TYR A C 1
ATOM 1566 O O . TYR A 1 103 ? 12.675 -27.719 6.749 1.00 30.31 103 TYR A O 1
ATOM 1584 N N . GLU A 1 104 ? 10.767 -28.848 6.282 1.00 31.54 104 GLU A N 1
ATOM 1585 C CA . GLU A 1 104 ? 9.903 -27.749 6.630 1.00 29.34 104 GLU A CA 1
ATOM 1586 C C . GLU A 1 104 ? 9.961 -27.523 8.150 1.00 27.04 104 GLU A C 1
ATOM 1587 O O . GLU A 1 104 ? 9.964 -26.375 8.584 1.00 28.71 104 GLU A O 1
ATOM 1599 N N . GLN A 1 105 ? 10.094 -28.590 8.945 1.00 28.65 105 GLN A N 1
ATOM 1600 C CA . GLN A 1 105 ? 10.166 -28.416 10.413 1.00 31.73 105 GLN A CA 1
ATOM 1601 C C . GLN A 1 105 ? 11.404 -27.639 10.833 1.00 33.19 105 GLN A C 1
ATOM 1602 O O . GLN A 1 105 ? 11.347 -26.783 11.712 1.00 32.22 105 GLN A O 1
ATOM 1616 N N . LEU A 1 106 ? 12.542 -27.960 10.228 1.00 34.02 106 LEU A N 1
ATOM 1617 C CA . LEU A 1 106 ? 13.787 -27.312 10.598 1.00 35.11 106 LEU A CA 1
ATOM 1618 C C . LEU A 1 106 ? 13.882 -25.862 10.091 1.00 34.58 106 LEU A C 1
ATOM 1619 O O . LEU A 1 106 ? 14.457 -24.987 10.765 1.00 35.09 106 LEU A O 1
ATOM 1635 N N A ASN A 1 107 ? 13.335 -25.596 8.907 0.50 30.99 107 ASN A N 1
ATOM 1636 N N B ASN A 1 107 ? 13.332 -25.609 8.910 0.50 30.89 107 ASN A N 1
ATOM 1637 C CA A ASN A 1 107 ? 13.222 -24.217 8.428 0.50 33.50 107 ASN A CA 1
ATOM 1638 C CA B ASN A 1 107 ? 13.202 -24.238 8.437 0.50 33.39 107 ASN A CA 1
ATOM 1639 C C A ASN A 1 107 ? 12.288 -23.402 9.318 0.50 34.32 107 ASN A C 1
ATOM 1640 C C B ASN A 1 107 ? 12.320 -23.435 9.371 0.50 34.27 107 ASN A C 1
ATOM 1641 O O A ASN A 1 107 ? 12.572 -22.250 9.643 0.50 34.82 107 ASN A O 1
ATOM 1642 O O B ASN A 1 107 ? 12.672 -22.330 9.781 0.50 35.33 107 ASN A O 1
ATOM 1657 N N . TYR A 1 108 ? 11.159 -23.997 9.702 1.00 29.81 108 TYR A N 1
ATOM 1658 C CA . TYR A 1 108 ? 10.224 -23.353 10.621 1.00 30.43 108 TYR A CA 1
ATOM 1659 C C . TYR A 1 108 ? 10.917 -23.080 11.964 1.00 30.18 108 TYR A C 1
ATOM 1660 O O . TYR A 1 108 ? 10.781 -21.993 12.524 1.00 34.29 108 TYR A O 1
ATOM 1678 N N . ALA A 1 109 ? 11.632 -24.068 12.487 1.00 33.24 109 ALA A N 1
ATOM 1679 C CA . ALA A 1 109 ? 12.307 -23.945 13.789 1.00 35.54 109 ALA A CA 1
ATOM 1680 C C . ALA A 1 109 ? 13.203 -22.696 13.905 1.00 36.00 109 ALA A C 1
ATOM 1681 O O . ALA A 1 109 ? 13.237 -22.014 14.941 1.00 35.07 109 ALA A O 1
ATOM 1688 N N . LYS A 1 110 ? 13.949 -22.408 12.854 1.00 35.54 110 LYS A N 1
ATOM 1689 C CA . LYS A 1 110 ? 14.790 -21.225 12.833 1.00 38.51 110 LYS A CA 1
ATOM 1690 C C . LYS A 1 110 ? 13.973 -19.941 13.010 1.00 38.44 110 LYS A C 1
ATOM 1691 O O . LYS A 1 110 ? 14.325 -19.056 13.792 1.00 37.35 110 LYS A O 1
ATOM 1710 N N . GLN A 1 111 ? 12.875 -19.844 12.265 1.00 32.94 111 GLN A N 1
ATOM 1711 C CA . GLN A 1 111 ? 12.001 -18.671 12.322 1.00 36.46 111 GLN A CA 1
ATOM 1712 C C . GLN A 1 111 ? 11.294 -18.587 13.693 1.00 33.78 111 GLN A C 1
ATOM 1713 O O . GLN A 1 111 ? 11.191 -17.514 14.317 1.00 32.65 111 GLN A O 1
ATOM 1727 N N . LEU A 1 112 ? 10.834 -19.728 14.174 1.00 28.49 112 LEU A N 1
ATOM 1728 C CA . LEU A 1 112 ? 10.223 -19.823 15.497 1.00 27.61 112 LEU A CA 1
ATOM 1729 C C . LEU A 1 112 ? 11.139 -19.340 16.608 1.00 30.95 112 LEU A C 1
ATOM 1730 O O . LEU A 1 112 ? 10.708 -18.570 17.474 1.00 32.26 112 LEU A O 1
ATOM 1746 N N . LYS A 1 113 ? 12.395 -19.775 16.598 1.00 28.24 113 LYS A N 1
ATOM 1747 C CA . LYS A 1 113 ? 13.333 -19.362 17.626 1.00 29.53 113 LYS A CA 1
ATOM 1748 C C . LYS A 1 113 ? 13.618 -17.857 17.555 1.00 34.13 113 LYS A C 1
ATOM 1749 O O . LYS A 1 113 ? 13.671 -17.198 18.577 1.00 37.02 113 LYS A O 1
ATOM 1768 N N . GLU A 1 114 ? 13.751 -17.313 16.360 1.00 33.15 114 GLU A N 1
ATOM 1769 C CA . GLU A 1 114 ? 14.018 -15.876 16.214 1.00 34.85 114 GLU A CA 1
ATOM 1770 C C . GLU A 1 114 ? 12.862 -15.044 16.776 1.00 31.68 114 GLU A C 1
ATOM 1771 O O . GLU A 1 114 ? 13.079 -14.081 17.479 1.00 36.71 114 GLU A O 1
ATOM 1783 N N . ARG A 1 115 ? 11.636 -15.452 16.477 1.00 31.65 115 ARG A N 1
ATOM 1784 C CA . ARG A 1 115 ? 10.440 -14.712 16.876 1.00 32.56 115 ARG A CA 1
ATOM 1785 C C . ARG A 1 115 ? 10.156 -14.809 18.384 1.00 33.54 115 ARG A C 1
ATOM 1786 O O . ARG A 1 115 ? 9.772 -13.829 19.034 1.00 32.01 115 ARG A O 1
ATOM 1807 N N . LEU A 1 116 ? 10.380 -15.978 18.952 1.00 26.05 116 LEU A N 1
ATOM 1808 C CA . LEU A 1 116 ? 10.207 -16.165 20.385 1.00 28.64 116 LEU A CA 1
ATOM 1809 C C . LEU A 1 116 ? 11.268 -15.411 21.149 1.00 29.32 116 LEU A C 1
ATOM 1810 O O . LEU A 1 116 ? 10.979 -14.816 22.177 1.00 32.86 116 LEU A O 1
ATOM 1826 N N . GLU A 1 117 ? 12.491 -15.401 20.659 1.00 30.14 117 GLU A N 1
ATOM 1827 C CA . GLU A 1 117 ? 13.525 -14.615 21.336 1.00 36.11 117 GLU A CA 1
ATOM 1828 C C . GLU A 1 117 ? 13.166 -13.114 21.344 1.00 39.20 117 GLU A C 1
ATOM 1829 O O . GLU A 1 117 ? 13.289 -12.413 22.370 1.00 36.18 117 GLU A O 1
ATOM 1841 N N . ALA A 1 118 ? 12.714 -12.619 20.202 1.00 35.05 118 ALA A N 1
ATOM 1842 C CA . ALA A 1 118 ? 12.359 -11.211 20.092 1.00 42.35 118 ALA A CA 1
ATOM 1843 C C . ALA A 1 118 ? 11.210 -10.945 21.025 1.00 33.10 118 ALA A C 1
ATOM 1844 O O . ALA A 1 118 ? 11.223 -9.977 21.798 1.00 32.73 118 ALA A O 1
ATOM 1851 N N . PHE A 1 119 ? 10.217 -11.828 20.991 1.00 31.09 119 PHE A N 1
ATOM 1852 C CA . PHE A 1 119 ? 9.075 -11.672 21.878 1.00 35.59 119 PHE A CA 1
ATOM 1853 C C . PHE A 1 119 ? 9.476 -11.587 23.346 1.00 33.65 119 PHE A C 1
ATOM 1854 O O . PHE A 1 119 ? 9.023 -10.715 24.072 1.00 32.32 119 PHE A O 1
ATOM 1871 N N . THR A 1 120 ? 10.287 -12.532 23.790 1.00 27.89 120 THR A N 1
ATOM 1872 C CA . THR A 1 120 ? 10.705 -12.604 25.184 1.00 31.22 120 THR A CA 1
ATOM 1873 C C . THR A 1 120 ? 11.505 -11.359 25.587 1.00 33.05 120 THR A C 1
ATOM 1874 O O . THR A 1 120 ? 11.360 -10.855 26.718 1.00 31.64 120 THR A O 1
ATOM 1885 N N . ARG A 1 121 ? 12.342 -10.871 24.668 1.00 33.38 121 ARG A N 1
ATOM 1886 C CA . ARG A 1 121 ? 13.158 -9.677 24.918 1.00 36.30 121 ARG A CA 1
ATOM 1887 C C . ARG A 1 121 ? 12.271 -8.442 25.141 1.00 35.56 121 ARG A C 1
ATOM 1888 O O . ARG A 1 121 ? 12.637 -7.565 25.907 1.00 44.40 121 ARG A O 1
ATOM 1909 N N . ASP A 1 122 ? 11.089 -8.411 24.516 1.00 34.84 122 ASP A N 1
ATOM 1910 C CA . ASP A 1 122 ? 10.147 -7.286 24.643 1.00 35.07 122 ASP A CA 1
ATOM 1911 C C . ASP A 1 122 ? 9.189 -7.461 25.821 1.00 34.77 122 ASP A C 1
ATOM 1912 O O . ASP A 1 122 ? 8.785 -6.503 26.491 1.00 33.40 122 ASP A O 1
ATOM 1921 N N . PHE A 1 123 ? 8.826 -8.702 26.078 1.00 29.82 123 PHE A N 1
ATOM 1922 C CA . PHE A 1 123 ? 7.813 -8.987 27.105 1.00 29.29 123 PHE A CA 1
ATOM 1923 C C . PHE A 1 123 ? 8.324 -8.763 28.523 1.00 32.41 123 PHE A C 1
ATOM 1924 O O . PHE A 1 123 ? 7.610 -8.227 29.349 1.00 29.31 123 PHE A O 1
ATOM 1941 N N . LEU A 1 124 ? 9.564 -9.120 28.830 1.00 29.98 124 LEU A N 1
ATOM 1942 C CA . LEU A 1 124 ? 10.014 -8.938 30.202 1.00 39.44 124 LEU A CA 1
ATOM 1943 C C . LEU A 1 124 ? 10.080 -7.444 30.626 1.00 37.83 124 LEU A C 1
ATOM 1944 O O . LEU A 1 124 ? 9.620 -7.100 31.710 1.00 37.17 124 LEU A O 1
ATOM 1960 N N . PRO A 1 125 ? 10.661 -6.563 29.783 1.00 40.95 125 PRO A N 1
ATOM 1961 C CA . PRO A 1 125 ? 10.657 -5.115 30.079 1.00 36.18 125 PRO A CA 1
ATOM 1962 C C . PRO A 1 125 ? 9.265 -4.512 30.032 1.00 35.15 125 PRO A C 1
ATOM 1963 O O . PRO A 1 125 ? 8.999 -3.564 30.759 1.00 40.08 125 PRO A O 1
ATOM 1974 N N . HIS A 1 126 ? 8.376 -5.054 29.203 1.00 35.27 126 HIS A N 1
ATOM 1975 C CA . HIS A 1 126 ? 6.966 -4.653 29.220 1.00 31.16 126 HIS A CA 1
ATOM 1976 C C . HIS A 1 126 ? 6.350 -4.811 30.616 1.00 30.68 126 HIS A C 1
ATOM 1977 O O . HIS A 1 126 ? 5.720 -3.880 31.149 1.00 29.98 126 HIS A O 1
ATOM 1990 N N . MET A 1 127 ? 6.523 -5.994 31.204 1.00 29.52 127 MET A N 1
ATOM 1991 C CA . MET A 1 127 ? 6.000 -6.244 32.540 1.00 31.38 127 MET A CA 1
ATOM 1992 C C . MET A 1 127 ? 6.674 -5.368 33.583 1.00 32.77 127 MET A C 1
ATOM 1993 O O . MET A 1 127 ? 6.013 -4.808 34.452 1.00 34.49 127 MET A O 1
ATOM 2007 N N . LYS A 1 128 ? 7.990 -5.244 33.491 1.00 35.59 128 LYS A N 1
ATOM 2008 C CA . LYS A 1 128 ? 8.734 -4.410 34.418 1.00 38.56 128 LYS A CA 1
ATOM 2009 C C . LYS A 1 128 ? 8.216 -2.973 34.391 1.00 39.96 128 LYS A C 1
ATOM 2010 O O . LYS A 1 128 ? 8.135 -2.330 35.425 1.00 40.87 128 LYS A O 1
ATOM 2029 N N . GLU A 1 129 ? 7.917 -2.447 33.202 1.00 47.23 129 GLU A N 1
ATOM 2030 C CA . GLU A 1 129 ? 7.388 -1.081 33.102 1.00 49.27 129 GLU A CA 1
ATOM 2031 C C . GLU A 1 129 ? 6.045 -0.901 33.832 1.00 42.33 129 GLU A C 1
ATOM 2032 O O . GLU A 1 129 ? 5.834 0.095 34.537 1.00 45.25 129 GLU A O 1
ATOM 2044 N N . GLU A 1 130 ? 5.133 -1.855 33.659 1.00 37.22 130 GLU A N 1
ATOM 2045 C CA . GLU A 1 130 ? 3.878 -1.825 34.407 1.00 34.89 130 GLU A CA 1
ATOM 2046 C C . GLU A 1 130 ? 4.116 -1.742 35.906 1.00 41.06 130 GLU A C 1
ATOM 2047 O O . GLU A 1 130 ? 3.449 -0.982 36.627 1.00 39.74 130 GLU A O 1
ATOM 2059 N N . GLU A 1 131 ? 5.061 -2.530 36.387 1.00 32.45 131 GLU A N 1
ATOM 2060 C CA . GLU A 1 131 ? 5.324 -2.562 37.802 1.00 38.03 131 GLU A CA 1
ATOM 2061 C C . GLU A 1 131 ? 5.975 -1.250 38.225 1.00 41.79 131 GLU A C 1
ATOM 2062 O O . GLU A 1 131 ? 5.597 -0.672 39.233 1.00 46.43 131 GLU A O 1
ATOM 2074 N N . GLU A 1 132 ? 6.934 -0.785 37.430 1.00 42.67 132 GLU A N 1
ATOM 2075 C CA . GLU A 1 132 ? 7.738 0.385 37.791 1.00 48.87 132 GLU A CA 1
ATOM 2076 C C . GLU A 1 132 ? 7.075 1.726 37.510 1.00 48.87 132 GLU A C 1
ATOM 2077 O O . GLU A 1 132 ? 7.334 2.703 38.214 1.00 51.53 132 GLU A O 1
ATOM 2089 N N . VAL A 1 133 ? 6.250 1.781 36.467 1.00 42.79 133 VAL A N 1
ATOM 2090 C CA . VAL A 1 133 ? 5.605 3.033 36.06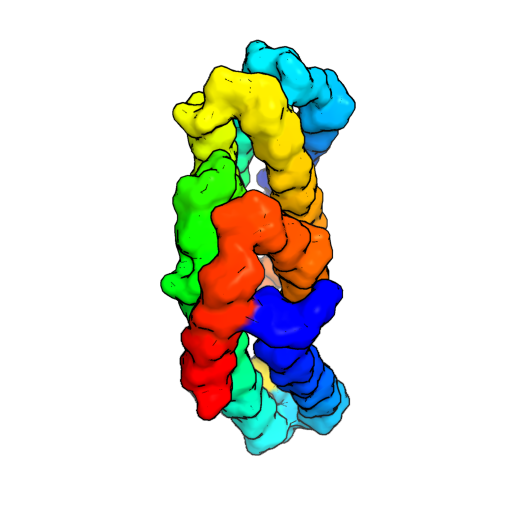4 1.00 45.68 133 VAL A CA 1
ATOM 2091 C C . VAL A 1 133 ? 4.097 3.074 36.325 1.00 47.75 133 VAL A C 1
ATOM 2092 O O . VAL A 1 133 ? 3.603 4.063 36.842 1.00 43.91 133 VAL A O 1
ATOM 2105 N N . PHE A 1 134 ? 3.348 2.039 35.939 1.00 37.96 134 PHE A N 1
ATOM 2106 C CA . PHE A 1 134 ? 1.894 2.113 36.114 1.00 41.75 134 PHE A CA 1
ATOM 2107 C C . PHE A 1 134 ? 1.462 1.970 37.559 1.00 44.13 134 PHE A C 1
ATOM 2108 O O . PHE A 1 134 ? 0.517 2.618 37.999 1.00 44.59 134 PHE A O 1
ATOM 2125 N N . GLN A 1 135 ? 2.139 1.125 38.318 1.00 36.85 135 GLN A N 1
ATOM 2126 C CA . GLN A 1 135 ? 1.676 0.884 39.671 1.00 41.75 135 GLN A CA 1
ATOM 2127 C C . GLN A 1 135 ? 1.779 2.146 40.554 1.00 51.57 135 GLN A C 1
ATOM 2128 O O . GLN A 1 135 ? 0.849 2.444 41.285 1.00 42.36 135 GLN A O 1
ATOM 2142 N N . PRO A 1 136 ? 2.894 2.905 40.473 1.00 40.32 136 PRO A N 1
ATOM 2143 C CA . PRO A 1 136 ? 3.000 4.177 41.211 1.00 47.35 136 PRO A CA 1
ATOM 2144 C C . PRO A 1 136 ? 1.904 5.144 40.786 1.00 44.85 136 PRO A C 1
ATOM 2145 O O . PRO A 1 136 ? 1.298 5.796 41.629 1.00 51.01 136 PRO A O 1
ATOM 2156 N N . MET A 1 137 ? 1.653 5.217 39.482 1.00 44.52 137 MET A N 1
ATOM 2157 C CA . MET A 1 137 ? 0.554 6.014 38.953 1.00 51.04 137 MET A CA 1
ATOM 2158 C C . MET A 1 137 ? -0.777 5.569 39.524 1.00 45.38 137 MET A C 1
ATOM 2159 O O . MET A 1 137 ? -1.606 6.412 39.886 1.00 47.96 137 MET A O 1
ATOM 2173 N N . LEU A 1 138 ? -1.001 4.260 39.605 1.00 37.64 138 LEU A N 1
ATOM 2174 C CA . LEU A 1 138 ? -2.242 3.766 40.208 1.00 36.17 138 LEU A CA 1
ATOM 2175 C C . LEU A 1 138 ? -2.408 4.311 41.638 1.00 44.07 138 LEU A C 1
ATOM 2176 O O . LEU A 1 138 ? -3.515 4.647 42.066 1.00 39.84 138 LEU A O 1
ATOM 2192 N N . MET A 1 139 ? -1.311 4.428 42.374 1.00 43.99 139 MET A N 1
ATOM 2193 C CA . MET A 1 139 ? -1.371 4.982 43.729 1.00 46.37 139 MET A CA 1
ATOM 2194 C C . MET A 1 139 ? -1.770 6.466 43.733 1.00 50.44 139 MET A C 1
ATOM 2195 O O . MET A 1 139 ? -2.323 6.980 44.710 1.00 49.03 139 MET A O 1
ATOM 2209 N N . GLU A 1 140 ? -1.475 7.170 42.652 1.00 46.22 140 GLU A N 1
ATOM 2210 C CA . GLU A 1 140 ? -1.666 8.616 42.646 1.00 55.70 140 GLU A CA 1
ATOM 2211 C C . GLU A 1 140 ? -3.080 8.958 42.206 1.00 56.07 140 GLU A C 1
ATOM 2212 O O . GLU A 1 140 ? -3.627 9.984 42.578 1.00 62.38 140 GLU A O 1
ATOM 2224 N N . TYR A 1 141 ? -3.671 8.098 41.388 1.00 48.63 141 TYR A N 1
ATOM 2225 C CA . TYR A 1 141 ? -4.979 8.404 40.815 1.00 48.83 141 TYR A CA 1
ATOM 2226 C C . TYR A 1 141 ? -6.168 7.673 41.447 1.00 44.66 141 TYR A C 1
ATOM 2227 O O . TYR A 1 141 ? -7.316 7.964 41.108 1.00 53.25 141 TYR A O 1
ATOM 2245 N N . PHE A 1 142 ? -5.898 6.723 42.347 1.00 39.28 142 PHE A N 1
ATOM 2246 C CA . PHE A 1 142 ? -6.941 5.871 42.926 1.00 37.02 142 PHE A CA 1
ATOM 2247 C C . PHE A 1 142 ? -6.759 5.788 44.431 1.00 39.64 142 PHE A C 1
ATOM 2248 O O . PHE A 1 142 ? -5.649 5.969 44.952 1.00 38.67 142 PHE A O 1
ATOM 2265 N N . THR A 1 143 ? -7.852 5.565 45.151 1.00 41.84 143 THR A N 1
ATOM 2266 C CA . THR A 1 143 ? -7.735 5.441 46.595 1.00 40.56 143 THR A CA 1
ATOM 2267 C C . THR A 1 143 ? -7.213 4.055 46.914 1.00 39.60 143 THR A C 1
ATOM 2268 O O . THR A 1 143 ? -7.336 3.136 46.091 1.00 37.78 143 THR A O 1
ATOM 2279 N N . TYR A 1 144 ? -6.709 3.877 48.136 1.00 43.63 144 TYR A N 1
ATOM 2280 C CA . TYR A 1 144 ? -6.238 2.569 48.583 1.00 38.83 144 TYR A CA 1
ATOM 2281 C C . TYR A 1 144 ? -7.329 1.493 48.416 1.00 44.26 144 TYR A C 1
ATOM 2282 O O . TYR A 1 144 ? -7.062 0.426 47.883 1.00 41.28 144 TYR A O 1
ATOM 2300 N N . GLU A 1 145 ? -8.556 1.780 48.846 1.00 42.68 145 GLU A N 1
ATOM 2301 C CA . GLU A 1 145 ? -9.658 0.821 48.690 1.00 45.34 145 GLU A CA 1
ATOM 2302 C C . GLU A 1 145 ? -10.101 0.600 47.228 1.00 39.64 145 GLU A C 1
ATOM 2303 O O . GLU A 1 145 ? -10.471 -0.528 46.852 1.00 38.72 145 GLU A O 1
ATOM 2315 N N . GLU A 1 146 ? -10.065 1.634 46.393 1.00 35.89 146 GLU A N 1
ATOM 2316 C CA . GLU A 1 146 ? -10.320 1.450 44.952 1.00 41.61 146 GLU A CA 1
ATOM 2317 C C . GLU A 1 146 ? -9.324 0.481 44.330 1.00 40.13 146 GLU A C 1
ATOM 2318 O O . GLU A 1 146 ? -9.690 -0.331 43.484 1.00 35.38 146 GLU A O 1
ATOM 2330 N N . LEU A 1 147 ? -8.059 0.596 44.719 1.00 35.91 147 LEU A N 1
ATOM 2331 C CA . LEU A 1 147 ? -7.025 -0.315 44.231 1.00 38.59 147 LEU A CA 1
ATOM 2332 C C . LEU A 1 147 ? -7.178 -1.733 44.806 1.00 37.15 147 LEU A C 1
ATOM 2333 O O . LEU A 1 147 ? -6.889 -2.701 44.099 1.00 35.41 147 LEU A O 1
ATOM 2349 N N . LYS A 1 148 ? -7.591 -1.877 46.071 1.00 31.99 148 LYS A N 1
ATOM 2350 C CA . LYS A 1 148 ? -7.860 -3.194 46.609 1.00 31.15 148 LYS A CA 1
ATOM 2351 C C . LYS A 1 148 ? -8.950 -3.868 45.787 1.00 34.50 148 LYS A C 1
ATOM 2352 O O . LYS A 1 148 ? -8.904 -5.079 45.583 1.00 33.68 148 LYS A O 1
ATOM 2371 N N . ASP A 1 149 ? -9.934 -3.079 45.351 1.00 31.45 149 ASP A N 1
ATOM 2372 C CA . ASP A 1 149 ? -11.092 -3.599 44.614 1.00 41.42 149 ASP A CA 1
ATOM 2373 C C . ASP A 1 149 ? -10.665 -4.021 43.204 1.00 33.21 149 ASP A C 1
ATOM 2374 O O . ASP A 1 149 ? -11.093 -5.072 42.716 1.00 32.45 149 ASP A O 1
ATOM 2383 N N . ILE A 1 150 ? -9.863 -3.182 42.535 1.00 29.14 150 ILE A N 1
ATOM 2384 C CA . ILE A 1 150 ? -9.291 -3.549 41.239 1.00 31.08 150 ILE A CA 1
ATOM 2385 C C . ILE A 1 150 ? -8.480 -4.836 41.385 1.00 32.67 150 ILE A C 1
ATOM 2386 O O . ILE A 1 150 ? -8.631 -5.782 40.585 1.00 29.59 150 ILE A O 1
ATOM 2402 N N . LYS A 1 151 ? -7.658 -4.930 42.433 1.00 28.04 151 LYS A N 1
ATOM 2403 C CA . LYS A 1 151 ? -6.845 -6.144 42.564 1.00 29.55 151 LYS A CA 1
ATOM 2404 C C . LYS A 1 151 ? -7.719 -7.391 42.722 1.00 34.08 151 LYS A C 1
ATOM 2405 O O . LYS A 1 151 ? -7.396 -8.414 42.115 1.00 30.33 151 LYS A O 1
ATOM 2424 N N . LYS A 1 152 ? -8.793 -7.333 43.526 1.00 29.50 152 LYS A N 1
ATOM 2425 C CA . LYS A 1 152 ? -9.754 -8.450 43.635 1.00 33.16 152 LYS A CA 1
ATOM 2426 C C . LYS A 1 152 ? -10.312 -8.889 42.256 1.00 30.48 152 LYS A C 1
ATOM 2427 O O . LYS A 1 152 ? -10.412 -10.089 41.928 1.00 27.42 152 LYS A O 1
ATOM 2446 N N . LYS A 1 153 ? -10.692 -7.909 41.456 1.00 25.55 153 LYS A N 1
ATOM 2447 C CA . LYS A 1 153 ? -11.197 -8.163 40.121 1.00 26.42 153 LYS A CA 1
ATOM 2448 C C . LYS A 1 153 ? -10.150 -8.816 39.208 1.00 26.80 153 LYS A C 1
ATOM 2449 O O . LYS A 1 153 ? -10.445 -9.762 38.495 1.00 26.03 153 LYS A O 1
ATOM 2468 N N . VAL A 1 154 ? -8.934 -8.306 39.243 1.00 21.4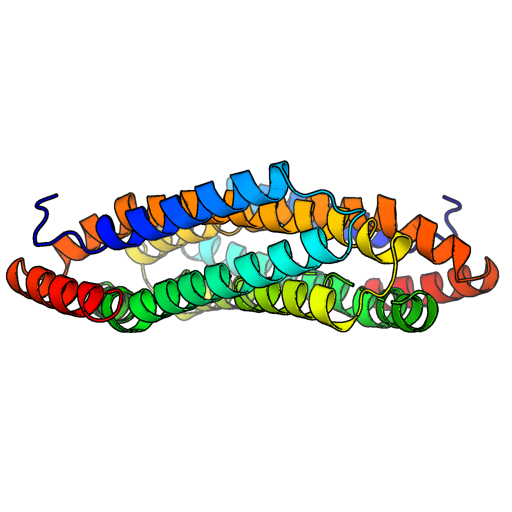1 154 VAL A N 1
ATOM 2469 C CA . VAL A 1 154 ? -7.860 -8.779 38.372 1.00 25.04 154 VAL A CA 1
ATOM 2470 C C . VAL A 1 154 ? -7.467 -10.219 38.745 1.00 28.26 154 VAL A C 1
ATOM 2471 O O . VAL A 1 154 ? -7.248 -11.078 37.891 1.00 26.04 154 VAL A O 1
ATOM 2484 N N . ILE A 1 155 ? -7.396 -10.484 40.037 1.00 24.63 155 ILE A N 1
ATOM 2485 C CA . ILE A 1 155 ? -7.119 -11.835 40.505 1.00 25.46 155 ILE A CA 1
ATOM 2486 C C . ILE A 1 155 ? -8.237 -12.771 40.081 1.00 29.81 155 ILE A C 1
ATOM 2487 O O . ILE A 1 155 ? -7.971 -13.876 39.619 1.00 32.02 155 ILE A O 1
ATOM 2503 N N . ALA A 1 156 ? -9.492 -12.346 40.235 1.00 26.70 156 ALA A N 1
ATOM 2504 C CA . ALA A 1 156 ? -10.604 -13.244 39.933 1.00 26.64 156 ALA A CA 1
ATOM 2505 C C . ALA A 1 156 ? -10.579 -13.652 38.449 1.00 26.82 156 ALA A C 1
ATOM 2506 O O . ALA A 1 156 ? -10.926 -14.771 38.098 1.00 27.13 156 ALA A O 1
ATOM 2513 N N A GLN A 1 157 ? -10.153 -12.730 37.591 0.50 23.61 157 GLN A N 1
ATOM 2514 N N B GLN A 1 157 ? -10.161 -12.744 37.580 0.50 23.57 157 GLN A N 1
ATOM 2515 C CA A GLN A 1 157 ? -10.119 -12.986 36.146 0.50 23.72 157 GLN A CA 1
ATOM 2516 C CA B GLN A 1 157 ? -10.107 -13.058 36.152 0.50 23.76 157 GLN A CA 1
ATOM 2517 C C A GLN A 1 157 ? -8.898 -13.845 35.761 0.50 24.36 157 GLN A C 1
ATOM 2518 C C B GLN A 1 157 ? -8.919 -13.955 35.828 0.50 26.08 157 GLN A C 1
ATOM 2519 O O A GLN A 1 157 ? -8.953 -14.624 34.801 0.50 27.09 157 GLN A O 1
ATOM 2520 O O B GLN A 1 157 ? -9.013 -14.859 34.985 0.50 26.46 157 GLN A O 1
ATOM 2539 N N . HIS A 1 158 ? -7.809 -13.736 36.517 1.00 25.67 158 HIS A N 1
ATOM 2540 C CA . HIS A 1 158 ? -6.610 -14.552 36.259 1.00 25.11 158 HIS A CA 1
ATOM 2541 C C . HIS A 1 158 ? -6.705 -15.944 36.871 1.00 33.55 158 HIS A C 1
ATOM 2542 O O . HIS A 1 158 ? -6.108 -16.867 36.345 1.00 28.26 158 HIS A O 1
ATOM 2555 N N . CYS A 1 159 ? -7.377 -16.077 38.016 1.00 26.82 159 CYS A N 1
ATOM 2556 C CA . CYS A 1 159 ? -7.331 -17.327 38.779 1.00 37.42 159 CYS A CA 1
ATOM 2557 C C . CYS A 1 159 ? -8.729 -17.921 38.974 1.00 41.90 159 CYS A C 1
ATOM 2558 O O . CYS A 1 159 ? -8.962 -19.079 38.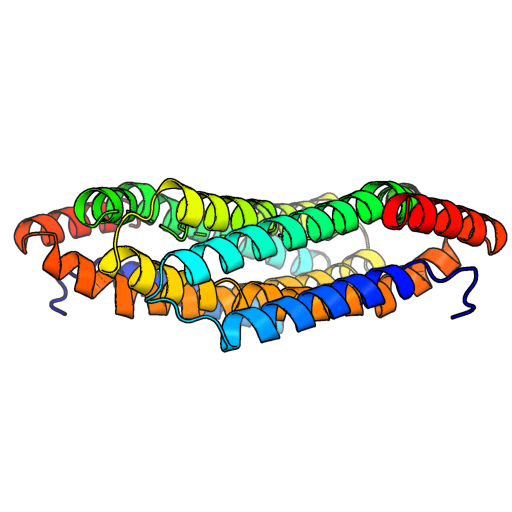619 1.00 61.35 159 CYS A O 1
ATOM 2566 N N . PHE B 1 4 ? 25.493 -9.093 -4.512 1.00 88.79 4 PHE B N 1
ATOM 2567 C CA . PHE B 1 4 ? 24.635 -9.494 -5.624 1.00 88.28 4 PHE B CA 1
ATOM 2568 C C . PHE B 1 4 ? 24.708 -8.478 -6.765 1.00 84.90 4 PHE B C 1
ATOM 2569 O O . PHE B 1 4 ? 24.907 -7.283 -6.527 1.00 89.95 4 PHE B O 1
ATOM 2585 N N . PRO B 1 5 ? 24.552 -8.954 -8.012 1.00 66.27 5 PRO B N 1
ATOM 2586 C CA . PRO B 1 5 ? 24.521 -8.090 -9.198 1.00 59.28 5 PRO B CA 1
ATOM 2587 C C . PRO B 1 5 ? 23.470 -6.998 -9.040 1.00 55.54 5 PRO B C 1
ATOM 2588 O O . PRO B 1 5 ? 22.336 -7.304 -8.687 1.00 59.90 5 PRO B O 1
ATOM 2599 N N . GLU B 1 6 ? 23.845 -5.749 -9.298 1.00 54.17 6 GLU B N 1
ATOM 2600 C CA . GLU B 1 6 ? 22.977 -4.618 -9.040 1.00 61.25 6 GLU B CA 1
ATOM 2601 C C . GLU B 1 6 ? 21.613 -4.734 -9.714 1.00 53.61 6 GLU B C 1
ATOM 2602 O O . GLU B 1 6 ? 20.589 -4.464 -9.088 1.00 43.74 6 GLU B O 1
ATOM 2614 N N . GLU B 1 7 ? 21.580 -5.156 -10.977 1.00 43.66 7 GLU B N 1
ATOM 2615 C CA . GLU B 1 7 ? 20.319 -5.088 -11.717 1.00 45.13 7 GLU B CA 1
ATOM 2616 C C . GLU B 1 7 ? 19.260 -6.058 -11.175 1.00 42.60 7 GLU B C 1
ATOM 2617 O O . GLU B 1 7 ? 18.085 -5.949 -11.514 1.00 39.86 7 GLU B O 1
ATOM 2629 N N . VAL B 1 8 ? 19.661 -6.963 -10.289 1.00 34.08 8 VAL B N 1
ATOM 2630 C CA . VAL B 1 8 ? 18.705 -7.885 -9.663 1.00 32.50 8 VAL B CA 1
ATOM 2631 C C . VAL B 1 8 ? 18.530 -7.696 -8.136 1.00 32.97 8 VAL B C 1
ATOM 2632 O O . VAL B 1 8 ? 17.766 -8.430 -7.485 1.00 31.14 8 VAL B O 1
ATOM 2645 N N . ASP B 1 9 ? 19.180 -6.668 -7.597 1.00 33.13 9 ASP B N 1
ATOM 2646 C CA . ASP B 1 9 ? 19.120 -6.353 -6.169 1.00 35.74 9 ASP B CA 1
ATOM 2647 C C . ASP B 1 9 ? 17.886 -5.473 -5.819 1.00 29.17 9 ASP B C 1
ATOM 2648 O O . ASP B 1 9 ? 17.809 -4.305 -6.179 1.00 32.94 9 ASP B O 1
ATOM 2657 N N . VAL B 1 10 ? 16.909 -6.079 -5.169 1.00 24.48 10 VAL B N 1
ATOM 2658 C CA . VAL B 1 10 ? 15.615 -5.457 -4.982 1.00 25.40 10 VAL B CA 1
ATOM 2659 C C . VAL B 1 10 ? 15.518 -4.743 -3.633 1.00 26.94 10 VAL B C 1
ATOM 2660 O O . VAL B 1 10 ? 14.473 -4.150 -3.305 1.00 27.08 10 VAL B O 1
ATOM 2673 N N . PHE B 1 11 ? 16.568 -4.826 -2.816 1.00 24.79 11 PHE B N 1
ATOM 2674 C CA . PHE B 1 11 ? 16.512 -4.261 -1.475 1.00 24.39 11 PHE B CA 1
ATOM 2675 C C . PHE B 1 11 ? 17.512 -3.129 -1.227 1.00 29.07 11 PHE B C 1
ATOM 2676 O O . PHE B 1 11 ? 17.247 -2.243 -0.421 1.00 25.85 11 PHE B O 1
ATOM 2693 N N . THR B 1 12 ? 18.652 -3.120 -1.914 1.00 26.42 12 THR B N 1
ATOM 2694 C CA . THR B 1 12 ? 19.732 -2.250 -1.466 1.00 26.72 12 THR B CA 1
ATOM 2695 C C . THR B 1 12 ? 19.408 -0.763 -1.601 1.00 29.07 12 THR B C 1
ATOM 2696 O O . THR B 1 12 ? 19.649 0.001 -0.648 1.00 25.86 12 THR B O 1
ATOM 2707 N N . ALA B 1 13 ? 18.859 -0.339 -2.745 1.00 25.39 13 ALA B N 1
ATOM 2708 C CA . ALA B 1 13 ? 18.564 1.094 -2.923 1.00 26.96 13 ALA B CA 1
ATOM 2709 C C . ALA B 1 13 ? 17.412 1.541 -2.038 1.00 26.26 13 ALA B C 1
ATOM 2710 O O . ALA B 1 13 ? 17.546 2.545 -1.308 1.00 26.23 13 ALA B O 1
ATOM 2717 N N . PRO B 1 14 ? 16.298 0.763 -2.000 1.00 20.75 14 PRO B N 1
ATOM 2718 C CA . PRO B 1 14 ? 15.255 1.147 -1.040 1.00 20.18 14 PRO B CA 1
ATOM 2719 C C . PRO B 1 14 ? 15.756 1.239 0.390 1.00 23.71 14 PRO B C 1
ATOM 2720 O O . PRO B 1 14 ? 15.410 2.189 1.079 1.00 21.33 14 PRO B O 1
ATOM 2731 N N . HIS B 1 15 ? 16.566 0.298 0.834 1.00 22.53 15 HIS B N 1
ATOM 2732 C CA . HIS B 1 15 ? 17.043 0.351 2.207 1.00 22.65 15 HIS B CA 1
ATOM 2733 C C . HIS B 1 15 ? 18.050 1.462 2.419 1.00 25.34 15 HIS B C 1
ATOM 2734 O O . HIS B 1 15 ? 18.176 1.960 3.543 1.00 28.05 15 HIS B O 1
ATOM 2747 N N . TRP B 1 16 ? 18.804 1.840 1.382 1.00 26.99 16 TRP B N 1
ATOM 2748 C CA . TRP B 1 16 ? 19.640 3.027 1.481 1.00 31.75 16 TRP B CA 1
ATOM 2749 C C . TRP B 1 16 ? 18.791 4.256 1.867 1.00 27.37 16 TRP B C 1
ATOM 2750 O O . TRP B 1 16 ? 19.168 5.047 2.739 1.00 26.39 16 TRP B O 1
ATOM 2771 N N . ARG B 1 17 ? 17.635 4.404 1.233 1.00 26.58 17 ARG B N 1
ATOM 2772 C CA . ARG B 1 17 ? 16.717 5.511 1.536 1.00 26.51 17 ARG B CA 1
ATOM 2773 C C . ARG B 1 17 ? 16.096 5.392 2.936 1.00 22.74 17 ARG B C 1
ATOM 2774 O O . ARG B 1 17 ? 16.010 6.393 3.693 1.00 20.79 17 ARG B O 1
ATOM 2795 N N . MET B 1 18 ? 15.635 4.188 3.305 1.00 22.40 18 MET B N 1
ATOM 2796 C CA . MET B 1 18 ? 15.043 4.001 4.632 1.00 22.75 18 MET B CA 1
ATOM 2797 C C . MET B 1 18 ? 16.069 4.286 5.731 1.00 19.75 18 MET B C 1
ATOM 2798 O O . MET B 1 18 ? 15.751 4.896 6.779 1.00 21.57 18 MET B O 1
ATOM 2812 N N . LYS B 1 19 ? 17.307 3.860 5.521 1.00 22.71 19 LYS B N 1
ATOM 2813 C CA . LYS B 1 19 ? 18.369 4.161 6.479 1.00 24.87 19 LYS B CA 1
ATOM 2814 C C . LYS B 1 19 ? 18.729 5.643 6.544 1.00 27.63 19 LYS B C 1
ATOM 2815 O O . LYS B 1 19 ? 18.992 6.163 7.628 1.00 25.67 19 LYS B O 1
ATOM 2834 N N . GLN B 1 20 ? 18.700 6.327 5.402 1.00 23.66 20 GLN B N 1
ATOM 2835 C CA . GLN B 1 20 ? 18.838 7.767 5.361 1.00 26.82 20 GLN B CA 1
ATOM 2836 C C . GLN B 1 20 ? 17.756 8.423 6.222 1.00 26.08 20 GLN B C 1
ATOM 2837 O O . GLN B 1 20 ? 18.051 9.314 7.017 1.00 26.07 20 GLN B O 1
ATOM 2851 N N . LEU B 1 21 ? 16.510 7.964 6.094 1.00 22.49 21 LEU B N 1
ATOM 2852 C CA . LEU B 1 21 ? 15.383 8.502 6.858 1.00 19.19 21 LEU B CA 1
ATOM 2853 C C . LEU B 1 21 ? 15.499 8.241 8.369 1.00 22.75 21 LEU B C 1
ATOM 2854 O O . LEU B 1 21 ? 15.171 9.128 9.199 1.00 21.32 21 LEU B O 1
ATOM 2870 N N . VAL B 1 22 ? 15.978 7.052 8.743 1.00 20.93 22 VAL B N 1
ATOM 2871 C CA . VAL B 1 22 ? 16.250 6.751 10.148 1.00 20.86 22 VAL B CA 1
ATOM 2872 C C . VAL B 1 22 ? 17.302 7.709 10.724 1.00 19.76 22 VAL B C 1
ATOM 2873 O O . VAL B 1 22 ? 17.144 8.255 11.821 1.00 24.47 22 VAL B O 1
ATOM 2886 N N . GLY B 1 23 ? 18.393 7.886 10.002 1.00 21.64 23 GLY B N 1
ATOM 2887 C CA . GLY B 1 23 ? 19.448 8.797 10.401 1.00 29.24 23 GLY B CA 1
ATOM 2888 C C . GLY B 1 23 ? 18.905 10.199 10.580 1.00 27.22 23 GLY B C 1
ATOM 2889 O O . GLY B 1 23 ? 19.242 10.882 11.543 1.00 27.78 23 GLY B O 1
ATOM 2893 N N . LEU B 1 24 ? 18.054 10.639 9.662 1.00 25.41 24 LEU B N 1
ATOM 2894 C CA . LEU B 1 24 ? 17.450 11.972 9.767 1.00 27.13 24 LEU B CA 1
ATOM 2895 C C . LEU B 1 24 ? 16.542 12.179 10.996 1.00 25.77 24 LEU B C 1
ATOM 2896 O O . LEU B 1 24 ? 16.635 13.222 11.651 1.00 25.10 24 LEU B O 1
ATOM 2912 N N . TYR B 1 25 ? 15.690 11.220 11.348 1.00 24.73 25 TYR B N 1
ATOM 2913 C CA . TYR B 1 25 ? 14.889 11.406 12.545 1.00 24.49 25 TYR B CA 1
ATOM 2914 C C . TYR B 1 25 ? 15.678 11.225 13.829 1.00 28.57 25 TYR B C 1
ATOM 2915 O O . TYR B 1 25 ? 15.395 11.882 14.807 1.00 30.23 25 TYR B O 1
ATOM 2933 N N . CYS B 1 26 ? 16.690 10.364 13.837 1.00 26.45 26 CYS B N 1
ATOM 2934 C CA . CYS B 1 26 ? 17.509 10.280 15.010 1.00 26.33 26 CYS B CA 1
ATOM 2935 C C . CYS B 1 26 ? 18.146 11.639 15.253 1.00 29.24 26 CYS B C 1
ATOM 2936 O O . CYS B 1 26 ? 18.251 12.061 16.399 1.00 28.83 26 CYS B O 1
ATOM 2944 N N . ASP B 1 27 ? 18.618 12.300 14.182 1.00 26.40 27 ASP B N 1
ATOM 2945 C CA . ASP B 1 27 ? 19.285 13.590 14.316 1.00 27.48 27 ASP B CA 1
ATOM 2946 C C . ASP B 1 27 ? 18.272 14.655 14.761 1.00 25.65 27 ASP B C 1
ATOM 2947 O O . ASP B 1 27 ? 18.552 15.407 15.685 1.00 31.02 27 ASP B O 1
ATOM 2956 N N . LYS B 1 28 ? 17.086 14.668 14.148 1.00 26.17 28 LYS B N 1
ATOM 2957 C CA . LYS B 1 28 ? 16.044 15.653 14.503 1.00 31.45 28 LYS B CA 1
ATOM 2958 C C . LYS B 1 28 ? 15.564 15.470 15.939 1.00 31.72 28 LYS B C 1
ATOM 2959 O O . LYS B 1 28 ? 15.432 16.443 16.707 1.00 28.51 28 LYS B O 1
ATOM 2978 N N . LEU B 1 29 ? 15.343 14.221 16.323 1.00 24.90 29 LEU B N 1
ATOM 2979 C CA . LEU B 1 29 ? 14.946 13.899 17.690 1.00 28.12 29 LEU B CA 1
ATOM 2980 C C . LEU B 1 29 ? 15.961 14.401 18.713 1.00 35.32 29 LEU B C 1
ATOM 2981 O O . LEU B 1 29 ? 15.600 14.985 19.734 1.00 30.94 29 LEU B O 1
ATOM 2997 N N . SER B 1 30 ? 17.241 14.155 18.470 1.00 29.21 30 SER B N 1
ATOM 2998 C CA . SER B 1 30 ? 18.226 14.504 19.466 1.00 38.34 30 SER B CA 1
ATOM 2999 C C . SER B 1 30 ? 18.393 16.038 19.623 1.00 36.42 30 SER B C 1
ATOM 3000 O O . SER B 1 30 ? 18.935 16.494 20.611 1.00 34.44 30 SER B O 1
ATOM 3008 N N . LYS B 1 31 ? 17.935 16.808 18.639 1.00 35.81 31 LYS B N 1
ATOM 3009 C CA . LYS B 1 31 ? 18.115 18.254 18.639 1.00 34.43 31 LYS B CA 1
ATOM 3010 C C . LYS B 1 31 ? 16.820 18.994 18.930 1.00 33.76 31 LYS B C 1
ATOM 3011 O O . LYS B 1 31 ? 16.830 20.214 19.065 1.00 32.40 31 LYS B O 1
ATOM 3030 N N . THR B 1 32 ? 15.726 18.262 19.080 1.00 30.58 32 THR B N 1
ATOM 3031 C CA . THR B 1 32 ? 14.431 18.879 19.346 1.00 26.58 32 THR B CA 1
ATOM 3032 C C . THR B 1 32 ? 14.318 19.316 20.788 1.00 30.65 32 THR B C 1
ATOM 3033 O O . THR B 1 32 ? 14.686 18.602 21.704 1.00 33.19 32 THR B O 1
ATOM 3044 N N . ASN B 1 33 ? 13.855 20.542 20.980 1.00 29.00 33 ASN B N 1
ATOM 3045 C CA . ASN B 1 33 ? 13.528 21.037 22.310 1.00 29.89 33 ASN B CA 1
ATOM 3046 C C . ASN B 1 33 ? 12.076 20.703 22.617 1.00 34.49 33 ASN B C 1
ATOM 3047 O O . ASN B 1 33 ? 11.153 21.370 22.145 1.00 27.37 33 ASN B O 1
ATOM 3058 N N . PHE B 1 34 ? 11.858 19.660 23.407 1.00 29.28 34 PHE B N 1
ATOM 3059 C CA . PHE B 1 34 ? 10.495 19.185 23.631 1.00 38.08 34 PHE B CA 1
ATOM 3060 C C . PHE B 1 34 ? 9.635 20.134 24.464 1.00 35.05 34 PHE B C 1
ATOM 3061 O O . PHE B 1 34 ? 8.422 19.960 24.538 1.00 37.63 34 PHE B O 1
ATOM 3078 N N . SER B 1 35 ? 10.244 21.173 25.033 1.00 33.28 35 SER B N 1
ATOM 3079 C CA . SER B 1 35 ? 9.478 22.161 25.778 1.00 29.76 35 SER B CA 1
ATOM 3080 C C . SER B 1 35 ? 8.887 23.235 24.888 1.00 39.26 35 SER B C 1
ATOM 3081 O O . SER B 1 35 ? 8.083 24.062 25.336 1.00 41.55 35 SER B O 1
ATOM 3089 N N . ASN B 1 36 ? 9.334 23.250 23.639 1.00 35.53 36 ASN B N 1
ATOM 3090 C CA . ASN B 1 36 ? 8.922 24.244 22.670 1.00 35.66 36 ASN B CA 1
ATOM 3091 C C . ASN B 1 36 ? 7.857 23.636 21.767 1.00 30.88 36 ASN B C 1
ATOM 3092 O O . ASN B 1 36 ? 8.120 22.659 21.057 1.00 30.15 36 ASN B O 1
ATOM 3103 N N . ASN B 1 37 ? 6.670 24.232 21.734 1.00 28.36 37 ASN B N 1
ATOM 3104 C CA . ASN B 1 37 ? 5.570 23.601 21.004 1.00 32.26 37 ASN B CA 1
ATOM 3105 C C . ASN B 1 37 ? 5.863 23.532 19.514 1.00 25.77 37 ASN B C 1
ATOM 3106 O O . ASN B 1 37 ? 5.541 22.567 18.859 1.00 28.56 37 ASN B O 1
ATOM 3117 N N . ASN B 1 38 ? 6.433 24.604 18.957 1.00 28.20 38 ASN B N 1
ATOM 3118 C CA . ASN B 1 38 ? 6.750 24.558 17.506 1.00 32.35 38 ASN B CA 1
ATOM 3119 C C . ASN B 1 38 ? 7.784 23.494 17.128 1.00 30.58 38 ASN B C 1
ATOM 3120 O O . ASN B 1 38 ? 7.673 22.809 16.098 1.00 30.45 38 ASN B O 1
ATOM 3131 N N . ASP B 1 39 ? 8.814 23.350 17.954 1.00 30.36 39 ASP B N 1
ATOM 3132 C CA . ASP B 1 39 ? 9.829 22.335 17.737 1.00 25.68 39 ASP B CA 1
ATOM 3133 C C . ASP B 1 39 ? 9.175 20.972 17.799 1.00 26.98 39 ASP B C 1
ATOM 3134 O O . ASP B 1 39 ? 9.433 20.104 16.957 1.00 25.12 39 ASP B O 1
ATOM 3143 N N . PHE B 1 40 ? 8.308 20.791 18.805 1.00 26.55 40 PHE B N 1
ATOM 3144 C CA . PHE B 1 40 ? 7.643 19.523 19.097 1.00 28.47 40 PHE B CA 1
ATOM 3145 C C . PHE B 1 40 ? 6.747 19.126 17.911 1.00 27.76 40 PHE B C 1
ATOM 3146 O O . PHE B 1 40 ? 6.789 17.986 17.407 1.00 27.02 40 PHE B O 1
ATOM 3163 N N . ARG B 1 41 ? 5.949 20.062 17.436 1.00 23.70 41 ARG B N 1
ATOM 3164 C CA . ARG B 1 41 ? 5.033 19.738 16.356 1.00 24.04 41 ARG B CA 1
ATOM 3165 C C . ARG B 1 41 ? 5.802 19.520 15.014 1.00 24.07 41 ARG B C 1
ATOM 3166 O O . ARG B 1 41 ? 5.465 18.637 14.223 1.00 25.59 41 ARG B O 1
ATOM 3187 N N . ALA B 1 42 ? 6.879 20.254 14.787 1.00 27.47 42 ALA B N 1
ATOM 3188 C CA . ALA B 1 42 ? 7.646 20.043 13.538 1.00 27.87 42 ALA B CA 1
ATOM 3189 C C . ALA B 1 42 ? 8.249 18.639 13.529 1.00 28.63 42 ALA B C 1
ATOM 3190 O O . ALA B 1 42 ? 8.289 17.971 12.486 1.00 27.44 42 ALA B O 1
ATOM 3197 N N . LEU B 1 43 ? 8.706 18.179 14.689 1.00 23.99 43 LEU B N 1
ATOM 3198 C CA . LEU B 1 43 ? 9.254 16.857 14.825 1.00 19.17 43 LEU B CA 1
ATOM 3199 C C . LEU B 1 43 ? 8.215 15.828 14.462 1.00 25.68 43 LEU B C 1
ATOM 3200 O O . LEU B 1 43 ? 8.489 14.926 13.690 1.00 23.28 43 LEU B O 1
ATOM 3216 N N . LEU B 1 44 ? 7.025 15.954 15.022 1.00 25.93 44 LEU B N 1
ATOM 3217 C CA . LEU B 1 44 ? 5.998 14.955 14.796 1.00 22.56 44 LEU B CA 1
ATOM 3218 C C . LEU B 1 44 ? 5.538 14.976 13.326 1.00 23.15 44 LEU B C 1
ATOM 3219 O O . LEU B 1 44 ? 5.201 13.933 12.782 1.00 24.65 44 LEU B O 1
ATOM 3235 N N . GLN B 1 45 ? 5.466 16.149 12.710 1.00 25.00 45 GLN B N 1
ATOM 3236 C CA . GLN B 1 45 ? 5.079 16.229 11.298 1.00 27.42 45 GLN B CA 1
ATOM 3237 C C . GLN B 1 45 ? 6.115 15.530 10.400 1.00 29.92 45 GLN B C 1
ATOM 3238 O O . GLN B 1 45 ? 5.756 14.807 9.472 1.00 27.11 45 GLN B O 1
ATOM 3252 N N . SER B 1 46 ? 7.394 15.763 10.677 1.00 29.47 46 SER B N 1
ATOM 3253 C CA . SER B 1 46 ? 8.480 15.058 10.002 1.00 27.27 46 SER B CA 1
ATOM 3254 C C . SER B 1 46 ? 8.403 13.542 10.214 1.00 26.85 46 SER B C 1
ATOM 3255 O O . SER B 1 46 ? 8.572 12.775 9.254 1.00 24.42 46 SER B O 1
ATOM 3263 N N . LEU B 1 47 ? 8.158 13.097 11.459 1.00 20.85 47 LEU B N 1
ATOM 3264 C CA . LEU B 1 47 ? 8.067 11.680 11.716 1.00 21.69 47 LEU B CA 1
ATOM 3265 C C . LEU B 1 47 ? 6.903 11.080 10.939 1.00 24.56 47 LEU B C 1
ATOM 3266 O O . LEU B 1 47 ? 7.002 9.944 10.399 1.00 25.71 47 LEU B O 1
ATOM 3282 N N . TYR B 1 48 ? 5.792 11.800 10.901 1.00 24.12 48 TYR B N 1
ATOM 3283 C CA . TYR B 1 48 ? 4.598 11.258 10.270 1.00 23.75 48 TYR B CA 1
ATOM 3284 C C . TYR B 1 48 ? 4.914 11.024 8.788 1.00 24.46 48 TYR B C 1
ATOM 3285 O O . TYR B 1 48 ? 4.546 9.984 8.216 1.00 28.48 48 TYR B O 1
ATOM 3303 N N . ALA B 1 49 ? 5.602 11.971 8.164 1.00 24.64 49 ALA B N 1
ATOM 3304 C CA . ALA B 1 49 ? 5.927 11.859 6.746 1.00 28.55 49 ALA B CA 1
ATOM 3305 C C . ALA B 1 49 ? 6.899 10.706 6.525 1.00 23.19 49 ALA B C 1
ATOM 3306 O O . ALA B 1 49 ? 6.745 9.925 5.577 1.00 28.20 49 ALA B O 1
ATOM 3313 N N . THR B 1 50 ? 7.895 10.598 7.397 1.00 19.64 50 THR B N 1
ATOM 3314 C CA . THR B 1 50 ? 8.881 9.521 7.304 1.00 21.59 50 THR B CA 1
ATOM 3315 C C . THR B 1 50 ? 8.229 8.154 7.414 1.00 28.08 50 THR B C 1
ATOM 3316 O O . THR B 1 50 ? 8.509 7.274 6.588 1.00 22.57 50 THR B O 1
ATOM 3327 N N . PHE B 1 51 ? 7.361 7.958 8.416 1.00 21.73 51 PHE B N 1
ATOM 3328 C CA . PHE B 1 51 ? 6.741 6.667 8.650 1.00 20.91 51 PHE B CA 1
ATOM 3329 C C . PHE B 1 51 ? 5.689 6.337 7.608 1.00 22.61 51 PHE B C 1
ATOM 3330 O O . PHE B 1 51 ? 5.420 5.178 7.346 1.00 23.92 51 PHE B O 1
ATOM 3347 N N . LYS B 1 52 ? 5.139 7.343 6.959 1.00 20.72 52 LYS B N 1
ATOM 3348 C CA . LYS B 1 52 ? 4.312 7.067 5.800 1.00 21.20 52 LYS B CA 1
ATOM 3349 C C . LYS B 1 52 ? 5.157 6.479 4.642 1.00 21.24 52 LYS B C 1
ATOM 3350 O O . LYS B 1 52 ? 4.698 5.578 3.915 1.00 22.83 52 LYS B O 1
ATOM 3369 N N . GLU B 1 53 ? 6.385 6.943 4.480 1.00 20.92 53 GLU B N 1
ATOM 3370 C CA . GLU B 1 53 ? 7.257 6.380 3.443 1.00 19.22 53 GLU B CA 1
ATOM 3371 C C . GLU B 1 53 ? 7.727 4.978 3.840 1.00 22.64 53 GLU B C 1
ATOM 3372 O O . GLU B 1 53 ? 7.856 4.084 2.984 1.00 21.66 53 GLU B O 1
ATOM 3384 N N . PHE B 1 54 ? 7.938 4.742 5.131 1.00 22.37 54 PHE B N 1
ATOM 3385 C CA . PHE B 1 54 ? 8.221 3.371 5.574 1.00 21.93 54 PHE B CA 1
ATOM 3386 C C . PHE B 1 54 ? 7.055 2.458 5.257 1.00 24.46 54 PHE B C 1
ATOM 3387 O O . PHE B 1 54 ? 7.249 1.316 4.873 1.00 21.79 54 PHE B O 1
ATOM 3404 N N . LYS B 1 55 ? 5.831 2.912 5.518 1.00 20.96 55 LYS B N 1
ATOM 3405 C CA . LYS B 1 55 ? 4.674 2.105 5.219 1.00 22.63 55 LYS B CA 1
ATOM 3406 C C . LYS B 1 55 ? 4.604 1.805 3.719 1.00 22.39 55 LYS B C 1
ATOM 3407 O O . LYS B 1 55 ? 4.242 0.666 3.306 1.00 23.37 55 LYS B O 1
ATOM 3426 N N . MET B 1 56 ? 4.925 2.795 2.888 1.00 21.83 56 MET B N 1
ATOM 3427 C CA . MET B 1 56 ? 4.912 2.558 1.453 1.00 22.73 56 MET B CA 1
ATOM 3428 C C . MET B 1 56 ? 5.958 1.488 1.090 1.00 20.87 56 MET B C 1
ATOM 3429 O O . MET B 1 56 ? 5.727 0.621 0.245 1.00 21.34 56 MET B O 1
ATOM 3443 N N . HIS B 1 57 ? 7.125 1.599 1.689 1.00 21.01 57 HIS B N 1
ATOM 3444 C CA . HIS B 1 57 ? 8.192 0.639 1.439 1.00 22.85 57 HIS B CA 1
ATOM 3445 C C . HIS B 1 57 ? 7.712 -0.787 1.734 1.00 21.87 57 HIS B C 1
ATOM 3446 O O . HIS B 1 57 ? 7.910 -1.675 0.913 1.00 22.68 57 HIS B O 1
ATOM 3459 N N . GLU B 1 58 ? 7.135 -1.023 2.913 1.00 21.00 58 GLU B N 1
ATOM 3460 C CA . GLU B 1 58 ? 6.688 -2.370 3.270 1.00 19.24 58 GLU B CA 1
ATOM 3461 C C . GLU B 1 58 ? 5.589 -2.838 2.341 1.00 24.61 58 GLU B C 1
ATOM 3462 O O . GLU B 1 58 ? 5.528 -4.037 1.974 1.00 24.42 58 GLU B O 1
ATOM 3474 N N . GLN B 1 59 ? 4.708 -1.904 1.926 1.00 23.61 59 GLN B N 1
ATOM 3475 C CA . GLN B 1 59 ? 3.621 -2.259 1.005 1.00 25.89 59 GLN B CA 1
ATOM 3476 C C . GLN B 1 59 ? 4.147 -2.706 -0.364 1.00 23.42 59 GLN B C 1
ATOM 3477 O O . GLN B 1 59 ? 3.602 -3.664 -0.982 1.00 23.36 59 GLN B O 1
ATOM 3491 N N . ILE B 1 60 ? 5.148 -1.976 -0.862 1.00 23.53 60 ILE B N 1
ATOM 3492 C CA . ILE B 1 60 ? 5.785 -2.309 -2.133 1.00 26.09 60 ILE B CA 1
ATOM 3493 C C . ILE B 1 60 ? 6.417 -3.704 -2.046 1.00 28.94 60 ILE B C 1
ATOM 3494 O O . ILE B 1 60 ? 6.253 -4.530 -2.934 1.00 24.78 60 ILE B O 1
ATOM 3510 N N . GLU B 1 61 ? 7.128 -3.972 -0.962 1.00 24.06 61 GLU B N 1
ATOM 3511 C CA . GLU B 1 61 ? 7.710 -5.313 -0.762 1.00 28.21 61 GLU B CA 1
ATOM 3512 C C . GLU B 1 61 ? 6.666 -6.395 -0.754 1.00 25.54 61 GLU B C 1
ATOM 3513 O O . GLU B 1 61 ? 6.851 -7.444 -1.368 1.00 28.52 61 GLU B O 1
ATOM 3525 N N . ASN B 1 62 ? 5.551 -6.166 -0.085 1.00 25.16 62 ASN B N 1
ATOM 3526 C CA . ASN B 1 62 ? 4.541 -7.205 0.044 1.00 32.86 62 ASN B CA 1
ATOM 3527 C C . ASN B 1 62 ? 3.935 -7.525 -1.304 1.00 33.46 62 ASN B C 1
ATOM 3528 O O . ASN B 1 62 ? 3.660 -8.676 -1.623 1.00 34.13 62 ASN B O 1
ATOM 3539 N N . GLU B 1 63 ? 3.698 -6.484 -2.085 1.00 29.40 63 GLU B N 1
ATOM 3540 C CA . GLU B 1 63 ? 2.994 -6.642 -3.342 1.00 35.19 63 GLU B CA 1
ATOM 3541 C C . GLU B 1 63 ? 3.894 -7.144 -4.479 1.00 32.20 63 GLU B C 1
ATOM 3542 O O . GLU B 1 63 ? 3.485 -8.000 -5.289 1.00 29.63 63 GLU B O 1
ATOM 3554 N N . TYR B 1 64 ? 5.117 -6.624 -4.545 1.00 29.24 64 TYR B N 1
ATOM 3555 C CA . TYR B 1 64 ? 5.958 -6.806 -5.739 1.00 26.80 64 TYR B CA 1
ATOM 3556 C C . TYR B 1 64 ? 7.082 -7.820 -5.553 1.00 31.07 64 TYR B C 1
ATOM 3557 O O . TYR B 1 64 ? 7.658 -8.305 -6.545 1.00 30.90 64 TYR B O 1
ATOM 3575 N N . ILE B 1 65 ? 7.371 -8.150 -4.293 1.00 26.58 65 ILE B N 1
ATOM 3576 C CA . ILE B 1 65 ? 8.491 -9.035 -3.980 1.00 25.83 65 ILE B CA 1
ATOM 3577 C C . ILE B 1 65 ? 8.002 -10.251 -3.198 1.00 30.48 65 ILE B C 1
ATOM 3578 O O . ILE B 1 65 ? 8.102 -11.378 -3.685 1.00 34.06 65 ILE B O 1
ATOM 3594 N N . ILE B 1 66 ? 7.461 -10.031 -1.992 1.00 34.03 66 ILE B N 1
ATOM 3595 C CA . ILE B 1 66 ? 7.021 -11.151 -1.134 1.00 34.44 66 ILE B CA 1
ATOM 3596 C C . ILE B 1 66 ? 5.812 -11.879 -1.690 1.00 39.45 66 ILE B C 1
ATOM 3597 O O . ILE B 1 66 ? 5.785 -13.117 -1.755 1.00 46.95 66 ILE B O 1
ATOM 3613 N N . GLY B 1 67 ? 4.808 -11.121 -2.107 1.00 42.18 67 GLY B N 1
ATOM 3614 C CA . GLY B 1 67 ? 3.640 -11.707 -2.744 1.00 43.00 67 GLY B CA 1
ATOM 3615 C C . GLY B 1 67 ? 3.979 -12.685 -3.858 1.00 55.32 67 GLY B C 1
ATOM 3616 O O . GLY B 1 67 ? 3.256 -13.662 -4.085 1.00 59.77 67 GLY B O 1
ATOM 3620 N N . LEU B 1 68 ? 5.079 -12.439 -4.559 1.00 49.20 68 LEU B N 1
ATOM 3621 C CA . LEU B 1 68 ? 5.436 -13.285 -5.693 1.00 47.12 68 LEU B CA 1
ATOM 3622 C C . LEU B 1 68 ? 6.259 -14.486 -5.233 1.00 51.42 68 LEU B C 1
ATOM 3623 O O . LEU B 1 68 ? 6.033 -15.607 -5.669 1.00 53.81 68 LEU B O 1
ATOM 3639 N N . LEU B 1 69 ? 7.214 -14.247 -4.343 1.00 49.73 69 LEU B N 1
ATOM 3640 C CA . LEU B 1 69 ? 8.051 -15.321 -3.848 1.00 47.60 69 LEU B CA 1
ATOM 3641 C C . LEU B 1 69 ? 7.121 -16.337 -3.172 1.00 64.63 69 LEU B C 1
ATOM 3642 O O . LEU B 1 69 ? 7.224 -17.554 -3.398 1.00 65.38 69 LEU B O 1
ATOM 3658 N N . GLN B 1 70 ? 6.182 -15.806 -2.390 1.00 66.72 70 GLN B N 1
ATOM 3659 C CA . GLN B 1 70 ? 5.191 -16.592 -1.651 1.00 64.24 70 GLN B CA 1
ATOM 3660 C C . GLN B 1 70 ? 4.444 -17.533 -2.574 1.00 63.66 70 GLN B C 1
ATOM 3661 O O . GLN B 1 70 ? 4.254 -18.707 -2.258 1.00 74.12 70 GLN B O 1
ATOM 3675 N N . GLN B 1 71 ? 4.023 -17.018 -3.724 1.00 63.65 71 GLN B N 1
ATOM 3676 C CA . GLN B 1 71 ? 3.353 -17.834 -4.723 1.00 66.24 71 GLN B CA 1
ATOM 3677 C C . GLN B 1 71 ? 4.353 -18.664 -5.519 1.00 75.89 71 GLN B C 1
ATOM 3678 O O . GLN B 1 71 ? 4.058 -19.051 -6.650 1.00 88.74 71 GLN B O 1
ATOM 3692 N N . ARG B 1 72 ? 5.534 -18.924 -4.957 1.00 71.12 72 ARG B N 1
ATOM 3693 C CA . ARG B 1 72 ? 6.499 -19.820 -5.610 1.00 65.29 72 ARG B CA 1
ATOM 3694 C C . ARG B 1 72 ? 7.283 -20.740 -4.664 1.00 63.96 72 ARG B C 1
ATOM 3695 O O . ARG B 1 72 ? 7.639 -21.853 -5.058 1.00 69.82 72 ARG B O 1
ATOM 3716 N N . SER B 1 73 ? 7.573 -20.300 -3.439 1.00 67.64 73 SER B N 1
ATOM 3717 C CA . SER B 1 73 ? 8.356 -21.129 -2.512 1.00 72.13 73 SER B CA 1
ATOM 3718 C C . SER B 1 73 ? 7.541 -21.708 -1.352 1.00 75.29 73 SER B C 1
ATOM 3719 O O . SER B 1 73 ? 7.827 -22.812 -0.886 1.00 81.91 73 SER B O 1
ATOM 3727 N N . GLN B 1 74 ? 6.547 -20.957 -0.881 1.00 97.76 74 GLN B N 1
ATOM 3728 C CA . GLN B 1 74 ? 5.685 -21.407 0.208 1.00 100.16 74 GLN B CA 1
ATOM 3729 C C . GLN B 1 74 ? 6.491 -21.622 1.487 1.00 100.98 74 GLN B C 1
ATOM 3730 O O . GLN B 1 74 ? 5.951 -22.035 2.512 1.00 105.49 74 GLN B O 1
ATOM 3744 N N . TYR B 1 77 ? 6.831 -18.079 6.415 1.00 61.03 77 TYR B N 1
ATOM 3745 C CA . TYR B 1 77 ? 6.038 -18.374 7.625 1.00 69.40 77 TYR B CA 1
ATOM 3746 C C . TYR B 1 77 ? 5.773 -17.099 8.447 1.00 71.70 77 TYR B C 1
ATOM 3747 O O . TYR B 1 77 ? 4.842 -17.056 9.260 1.00 70.51 77 TYR B O 1
ATOM 3764 N N . ASN B 1 78 ? 6.592 -16.072 8.228 1.00 97.47 78 ASN B N 1
ATOM 3765 C CA . ASN B 1 78 ? 6.488 -14.826 8.978 1.00 100.08 78 ASN B CA 1
ATOM 3766 C C . ASN B 1 78 ? 5.769 -13.732 8.219 1.00 99.84 78 ASN B C 1
ATOM 3767 O O . ASN B 1 78 ? 6.266 -13.254 7.197 1.00 103.67 78 ASN B O 1
ATOM 3778 N N . VAL B 1 79 ? 4.618 -13.310 8.732 1.00 94.58 79 VAL B N 1
ATOM 3779 C CA . VAL B 1 79 ? 3.911 -12.187 8.131 1.00 90.31 79 VAL B CA 1
ATOM 3780 C C . VAL B 1 79 ? 4.830 -10.973 8.110 1.00 92.15 79 VAL B C 1
ATOM 3781 O O . VAL B 1 79 ? 4.804 -10.128 9.008 1.00 99.26 79 VAL B O 1
ATOM 3794 N N . HIS B 1 80 ? 5.648 -10.908 7.066 1.00 78.71 80 HIS B N 1
ATOM 3795 C CA . HIS B 1 80 ? 6.587 -9.813 6.883 1.00 70.21 80 HIS B CA 1
ATOM 3796 C C . HIS B 1 80 ? 5.995 -8.472 7.341 1.00 76.66 80 HIS B C 1
ATOM 3797 O O . HIS B 1 80 ? 4.779 -8.249 7.267 1.00 76.95 80 HIS B O 1
ATOM 3810 N N . LYS B 1 84 ? 2.806 -2.423 13.115 1.00 67.83 84 LYS B N 1
ATOM 3811 C CA . LYS B 1 84 ? 3.812 -1.658 13.845 1.00 61.38 84 LYS B CA 1
ATOM 3812 C C . LYS B 1 84 ? 3.850 -0.205 13.369 1.00 45.92 84 LYS B C 1
ATOM 3813 O O . LYS B 1 84 ? 3.837 0.732 14.166 1.00 45.15 84 LYS B O 1
ATOM 3831 N N . LEU B 1 85 ? 3.935 -0.030 12.055 1.00 38.82 85 LEU B N 1
ATOM 3832 C CA . LEU B 1 85 ? 3.994 1.298 11.477 1.00 40.76 85 LEU B CA 1
ATOM 3833 C C . LEU B 1 85 ? 2.677 2.009 11.667 1.00 34.84 85 LEU B C 1
ATOM 3834 O O . LEU B 1 85 ? 2.659 3.217 11.768 1.00 32.54 85 LEU B O 1
ATOM 3850 N N . SER B 1 86 ? 1.558 1.274 11.683 1.00 35.82 86 SER B N 1
ATOM 3851 C CA . SER B 1 86 ? 0.279 1.923 11.910 1.00 40.43 86 SER B CA 1
ATOM 3852 C C . SER B 1 86 ? 0.176 2.426 13.357 1.00 36.53 86 SER B C 1
ATOM 3853 O O . SER B 1 86 ? -0.411 3.483 13.616 1.00 37.35 86 SER B O 1
ATOM 3861 N N . GLU B 1 87 ? 0.768 1.686 14.289 1.00 35.57 87 GLU B N 1
ATOM 3862 C CA . GLU B 1 87 ? 0.756 2.092 15.683 1.00 45.24 87 GLU B CA 1
ATOM 3863 C C . GLU B 1 87 ? 1.669 3.282 15.863 1.00 40.56 87 GLU B C 1
ATOM 3864 O O . GLU B 1 87 ? 1.356 4.157 16.642 1.00 32.23 87 GLU B O 1
ATOM 3876 N N . MET B 1 88 ? 2.806 3.314 15.171 1.00 30.90 88 MET B N 1
ATOM 3877 C CA . MET B 1 88 ? 3.670 4.493 15.258 1.00 27.57 88 MET B CA 1
ATOM 3878 C C . MET B 1 88 ? 2.990 5.738 14.689 1.00 33.21 88 MET B C 1
ATOM 3879 O O . MET B 1 88 ? 3.039 6.819 15.302 1.00 28.73 88 MET B O 1
ATOM 3893 N N . LEU B 1 89 ? 2.344 5.604 13.531 1.00 26.47 89 LEU B N 1
ATOM 3894 C CA . LEU B 1 89 ? 1.608 6.734 12.965 1.00 29.35 89 LEU B CA 1
ATOM 3895 C C . LEU B 1 89 ? 0.475 7.216 13.909 1.00 28.86 89 LEU B C 1
ATOM 3896 O O . LEU B 1 89 ? 0.265 8.432 14.082 1.00 31.67 89 LEU B O 1
ATOM 3912 N N . SER B 1 90 ? -0.240 6.284 14.533 1.00 32.36 90 SER B N 1
ATOM 3913 C CA . SER B 1 90 ? -1.326 6.672 15.464 1.00 36.34 90 SER B CA 1
ATOM 3914 C C . SER B 1 90 ? -0.784 7.454 16.660 1.00 35.28 90 SER B C 1
ATOM 3915 O O . SER B 1 90 ? -1.431 8.380 17.151 1.00 36.47 90 SER B O 1
ATOM 3923 N N . LEU B 1 91 ? 0.383 7.042 17.149 1.00 33.35 91 LEU B N 1
ATOM 3924 C CA . LEU B 1 91 ? 1.074 7.749 18.233 1.00 34.64 91 LEU B CA 1
ATOM 3925 C C . LEU B 1 91 ? 1.416 9.184 17.849 1.00 34.08 91 LEU B C 1
ATOM 3926 O O . LEU B 1 91 ? 1.205 10.119 18.617 1.00 28.98 91 LEU B O 1
ATOM 3942 N N . PHE B 1 92 ? 1.984 9.370 16.664 1.00 25.80 92 PHE B N 1
ATOM 3943 C CA . PHE B 1 92 ? 2.343 10.702 16.237 1.00 25.03 92 PHE B CA 1
ATOM 3944 C C . PHE B 1 92 ? 1.079 11.541 16.128 1.00 23.94 92 PHE B C 1
ATOM 3945 O O . PHE B 1 92 ? 1.069 12.697 16.530 1.00 26.71 92 PHE B O 1
ATOM 3962 N N . GLU B 1 93 ? 0.023 10.972 15.562 1.00 26.73 93 GLU B N 1
ATOM 3963 C CA . GLU B 1 93 ? -1.246 11.681 15.434 1.00 32.49 93 GLU B CA 1
ATOM 3964 C C . GLU B 1 93 ? -1.776 12.167 16.799 1.00 40.07 93 GLU B C 1
ATOM 3965 O O . GLU B 1 93 ? -2.265 13.287 16.922 1.00 38.64 93 GLU B O 1
ATOM 3977 N N . LYS B 1 94 ? -1.689 11.318 17.816 1.00 37.88 94 LYS B N 1
ATOM 3978 C CA . LYS B 1 94 ? -2.066 11.720 19.177 1.00 44.05 94 LYS B CA 1
ATOM 3979 C C . LYS B 1 94 ? -1.231 12.874 19.691 1.00 43.90 94 LYS B C 1
ATOM 3980 O O . LYS B 1 94 ? -1.725 13.764 20.379 1.00 43.97 94 LYS B O 1
ATOM 3999 N N . GLY B 1 95 ? 0.051 12.857 19.369 1.00 33.05 95 GLY B N 1
ATOM 4000 C CA . GLY B 1 95 ? 0.902 13.971 19.702 1.00 30.81 95 GLY B CA 1
ATOM 4001 C C . GLY B 1 95 ? 0.419 15.241 19.038 1.00 37.98 95 GLY B C 1
ATOM 4002 O O . GLY B 1 95 ? 0.459 16.303 19.626 1.00 38.13 95 GLY B O 1
ATOM 4006 N N . LEU B 1 96 ? -0.030 15.135 17.795 1.00 34.23 96 LEU B N 1
ATOM 4007 C CA . LEU B 1 96 ? -0.384 16.322 17.025 1.00 35.90 96 LEU B CA 1
ATOM 4008 C C . LEU B 1 96 ? -1.784 16.846 17.395 1.00 40.02 96 LEU B C 1
ATOM 4009 O O . LEU B 1 96 ? -2.039 18.035 17.312 1.00 39.87 96 LEU B O 1
ATOM 4025 N N . LYS B 1 97 ? -2.684 15.958 17.818 1.00 33.05 97 LYS B N 1
ATOM 4026 C CA . LYS B 1 97 ? -4.066 16.356 18.101 1.00 34.82 97 LYS B CA 1
ATOM 4027 C C . LYS B 1 97 ? -4.396 16.479 19.576 1.00 39.31 97 LYS B C 1
ATOM 4028 O O . LYS B 1 97 ? -5.316 17.201 19.945 1.00 44.24 97 LYS B O 1
ATOM 4047 N N . ASN B 1 98 ? -3.646 15.805 20.437 1.00 33.93 98 ASN B N 1
ATOM 4048 C CA . ASN B 1 98 ? -4.085 15.691 21.841 1.00 37.74 98 ASN B CA 1
ATOM 4049 C C . ASN B 1 98 ? -3.205 16.408 22.843 1.00 42.21 98 ASN B C 1
ATOM 4050 O O . ASN B 1 98 ? -3.559 16.549 23.995 1.00 42.74 98 ASN B O 1
ATOM 4061 N N . VAL B 1 99 ? -2.063 16.891 22.407 1.00 34.40 99 VAL B N 1
ATOM 4062 C CA . VAL B 1 99 ? -1.128 17.500 23.338 1.00 40.21 99 VAL B CA 1
ATOM 4063 C C . VAL B 1 99 ? -1.324 19.005 23.346 1.00 40.57 99 VAL B C 1
ATOM 4064 O O . VAL B 1 99 ? -1.129 19.671 22.334 1.00 47.06 99 VAL B O 1
ATOM 4077 N N . LYS B 1 100 ? -1.696 19.540 24.504 1.00 41.62 100 LYS B N 1
ATOM 4078 C CA . LYS B 1 100 ? -2.138 20.925 24.587 1.00 53.09 100 LYS B CA 1
ATOM 4079 C C . LYS B 1 100 ? -1.353 21.789 25.584 1.00 54.78 100 LYS B C 1
ATOM 4080 O O . LYS B 1 100 ? -1.690 22.955 25.770 1.00 55.81 100 LYS B O 1
ATOM 4099 N N . ASN B 1 101 ? -0.323 21.235 26.218 1.00 39.00 101 ASN B N 1
ATOM 4100 C CA . ASN B 1 101 ? 0.542 22.028 27.059 1.00 34.72 101 ASN B CA 1
ATOM 4101 C C . ASN B 1 101 ? 1.870 21.328 27.316 1.00 37.70 101 ASN B C 1
ATOM 4102 O O . ASN B 1 101 ? 2.074 20.186 26.931 1.00 32.49 101 ASN B O 1
ATOM 4113 N N . GLU B 1 102 ? 2.773 22.034 27.979 1.00 32.89 102 GLU B N 1
ATOM 4114 C CA . GLU B 1 102 ? 4.121 21.567 28.224 1.00 32.13 102 GLU B CA 1
ATOM 4115 C C . GLU B 1 102 ? 4.214 20.317 29.118 1.00 32.05 102 GLU B C 1
ATOM 4116 O O . GLU B 1 102 ? 5.094 19.475 28.897 1.00 32.67 102 GLU B O 1
ATOM 4128 N N . TYR B 1 103 ? 3.310 20.171 30.087 1.00 27.33 103 TYR B N 1
ATOM 4129 C CA . TYR B 1 103 ? 3.275 18.965 30.930 1.00 30.60 103 TYR B CA 1
ATOM 4130 C C . TYR B 1 103 ? 3.024 17.749 30.046 1.00 41.51 103 TYR B C 1
ATOM 4131 O O . TYR B 1 103 ? 3.702 16.727 30.152 1.00 31.56 103 TYR B O 1
ATOM 4149 N N . GLU B 1 104 ? 2.039 17.881 29.170 1.00 35.77 104 GLU B N 1
ATOM 4150 C CA . GLU B 1 104 ? 1.673 16.790 28.271 1.00 38.13 104 GLU B CA 1
ATOM 4151 C C . GLU B 1 104 ? 2.752 16.549 27.243 1.00 29.70 104 GLU B C 1
ATOM 4152 O O . GLU B 1 104 ? 3.054 15.374 26.922 1.00 35.03 104 GLU B O 1
ATOM 4164 N N . GLN B 1 105 ? 3.348 17.623 26.725 1.00 27.32 105 GLN B N 1
ATOM 4165 C CA . GLN B 1 105 ? 4.423 17.493 25.717 1.00 30.62 105 GLN B CA 1
ATOM 4166 C C . GLN B 1 105 ? 5.602 16.721 26.295 1.00 33.43 105 GLN B C 1
ATOM 4167 O O . GLN B 1 105 ? 6.181 15.869 25.632 1.00 30.82 105 GLN B O 1
ATOM 4181 N N . LEU B 1 106 ? 5.968 17.008 27.538 1.00 32.27 106 LEU B N 1
ATOM 4182 C CA . LEU B 1 106 ? 7.141 16.373 28.100 1.00 34.47 106 LEU B CA 1
ATOM 4183 C C . LEU B 1 106 ? 6.878 14.923 28.516 1.00 33.50 106 LEU B C 1
ATOM 4184 O O . LEU B 1 106 ? 7.778 14.078 28.429 1.00 36.53 106 LEU B O 1
ATOM 4200 N N . ASN B 1 107 ? 5.666 14.633 28.983 1.00 35.47 107 ASN B N 1
ATOM 4201 C CA . ASN B 1 107 ? 5.292 13.248 29.241 1.00 29.37 107 ASN B CA 1
ATOM 4202 C C . ASN B 1 107 ? 5.241 12.443 27.935 1.00 33.20 107 ASN B C 1
ATOM 4203 O O . ASN B 1 107 ? 5.720 11.311 27.856 1.00 35.25 107 ASN B O 1
ATOM 4214 N N . TYR B 1 108 ? 4.626 13.033 26.921 1.00 27.39 108 TYR B N 1
ATOM 4215 C CA . TYR B 1 108 ? 4.590 12.423 25.591 1.00 27.72 108 TYR B CA 1
ATOM 4216 C C . TYR B 1 108 ? 5.983 12.132 25.060 1.00 31.25 108 TYR B C 1
ATOM 4217 O O . TYR B 1 108 ? 6.244 11.039 24.539 1.00 35.18 108 TYR B O 1
ATOM 4235 N N . ALA B 1 109 ? 6.883 13.100 25.186 1.00 27.50 109 ALA B N 1
ATOM 4236 C CA . ALA B 1 109 ? 8.244 12.969 24.658 1.00 29.37 109 ALA B CA 1
ATOM 4237 C C . ALA B 1 109 ? 8.921 11.719 25.193 1.00 32.70 109 ALA B C 1
ATOM 4238 O O . ALA B 1 109 ? 9.666 11.027 24.468 1.00 30.55 109 ALA B O 1
ATOM 4245 N N . LYS B 1 110 ? 8.710 11.449 26.477 1.00 33.68 110 LYS B N 1
ATOM 4246 C CA . LYS B 1 110 ? 9.328 10.293 27.088 1.00 33.37 110 LYS B CA 1
ATOM 4247 C C . LYS B 1 110 ? 8.802 9.027 26.421 1.00 34.62 110 LYS B C 1
ATOM 4248 O O . LYS B 1 110 ? 9.570 8.109 26.131 1.00 37.76 110 LYS B O 1
ATOM 4267 N N . GLN B 1 111 ? 7.500 8.986 26.164 1.00 34.36 111 GLN B N 1
ATOM 4268 C CA . GLN B 1 111 ? 6.884 7.800 25.558 1.00 34.48 111 GLN B CA 1
ATOM 4269 C C . GLN B 1 111 ? 7.351 7.658 24.083 1.00 31.30 111 GLN B C 1
ATOM 4270 O O . GLN B 1 111 ? 7.697 6.579 23.614 1.00 35.39 111 GLN B O 1
ATOM 4284 N N . LEU B 1 112 ? 7.344 8.772 23.377 1.00 25.31 112 LEU B N 1
ATOM 4285 C CA . LEU B 1 112 ? 7.830 8.838 22.009 1.00 27.45 112 LEU B CA 1
ATOM 4286 C C . LEU B 1 112 ? 9.263 8.305 21.846 1.00 35.99 112 LEU B C 1
ATOM 4287 O O . LEU B 1 112 ? 9.504 7.471 20.952 1.00 30.14 112 LEU B O 1
ATOM 4303 N N . LYS B 1 113 ? 10.197 8.735 22.707 1.00 33.30 113 LYS B N 1
ATOM 4304 C CA . LYS B 1 113 ? 11.594 8.313 22.578 1.00 33.44 113 LYS B CA 1
ATOM 4305 C C . LYS B 1 113 ? 11.729 6.817 22.785 1.00 40.30 113 LYS B C 1
ATOM 4306 O O . LYS B 1 113 ? 12.460 6.145 22.064 1.00 34.75 113 LYS B O 1
ATOM 4325 N N . GLU B 1 114 ? 11.012 6.298 23.771 1.00 32.39 114 GLU B N 1
ATOM 4326 C CA . GLU B 1 114 ? 11.042 4.879 24.064 1.00 34.46 114 GLU B CA 1
ATOM 4327 C C . GLU B 1 114 ? 10.495 4.084 22.885 1.00 33.90 114 GLU B C 1
ATOM 4328 O O . GLU B 1 114 ? 11.060 3.062 22.523 1.00 35.09 114 GLU B O 1
ATOM 4340 N N A ARG B 1 115 ? 9.425 4.578 22.265 0.50 30.41 115 ARG B N 1
ATOM 4341 N N B ARG B 1 115 ? 9.398 4.540 22.295 0.50 30.92 115 ARG B N 1
ATOM 4342 C CA A ARG B 1 115 ? 8.759 3.855 21.165 0.50 34.20 115 ARG B CA 1
ATOM 4343 C CA B ARG B 1 115 ? 8.809 3.791 21.181 0.50 33.56 115 ARG B CA 1
ATOM 4344 C C A ARG B 1 115 ? 9.522 3.910 19.827 0.50 31.93 115 ARG B C 1
ATOM 4345 C C B ARG B 1 115 ? 9.714 3.810 19.934 0.50 34.80 115 ARG B C 1
ATOM 4346 O O A ARG B 1 115 ? 9.419 3.013 18.975 0.50 29.87 115 ARG B O 1
ATOM 4347 O O B ARG B 1 115 ? 9.913 2.782 19.262 0.50 28.49 115 ARG B O 1
ATOM 4375 N N . LEU B 1 116 ? 10.283 4.971 19.648 1.00 28.63 116 LEU B N 1
ATOM 4376 C CA . LEU B 1 116 ? 11.102 5.134 18.479 1.00 27.56 116 LEU B CA 1
ATOM 4377 C C . LEU B 1 116 ? 12.352 4.316 18.638 1.00 32.12 116 LEU B C 1
ATOM 4378 O O . LEU B 1 116 ? 12.810 3.732 17.676 1.00 30.84 116 LEU B O 1
ATOM 4394 N N . GLU B 1 117 ? 12.894 4.236 19.850 1.00 30.15 117 GLU B N 1
ATOM 4395 C CA . GLU B 1 117 ? 14.076 3.397 20.065 1.00 34.01 117 GLU B CA 1
ATOM 4396 C C . GLU B 1 117 ? 13.759 1.957 19.727 1.00 33.15 117 GLU B C 1
ATOM 4397 O O . GLU B 1 117 ? 14.576 1.236 19.097 1.00 34.89 117 GLU B O 1
ATOM 4409 N N . ALA B 1 118 ? 12.580 1.513 20.145 1.00 35.49 118 ALA B N 1
ATOM 4410 C CA . ALA B 1 118 ? 12.220 0.110 19.992 1.00 35.65 118 ALA B CA 1
ATOM 4411 C C . ALA B 1 118 ? 11.917 -0.179 18.534 1.00 30.40 118 ALA B C 1
ATOM 4412 O O . ALA B 1 118 ? 12.328 -1.211 17.990 1.00 34.48 118 ALA B O 1
ATOM 4419 N N . PHE B 1 119 ? 11.241 0.752 17.875 1.00 27.17 119 PHE B N 1
ATOM 4420 C CA . PHE B 1 119 ? 11.033 0.644 16.453 1.00 27.31 119 PHE B CA 1
ATOM 4421 C C . PHE B 1 119 ? 12.367 0.542 15.701 1.00 32.02 119 PHE B C 1
ATOM 4422 O O . PHE B 1 119 ? 12.514 -0.290 14.832 1.00 33.46 119 PHE B O 1
ATOM 4439 N N . THR B 1 120 ? 13.337 1.397 16.016 1.00 33.31 120 THR B N 1
ATOM 4440 C CA . THR B 1 120 ? 14.588 1.426 15.243 1.00 30.32 120 THR B CA 1
ATOM 4441 C C . THR B 1 120 ? 15.402 0.150 15.469 1.00 40.30 120 THR B C 1
ATOM 4442 O O . THR B 1 120 ? 15.990 -0.389 14.535 1.00 36.97 120 THR B O 1
ATOM 4453 N N . ARG B 1 121 ? 15.441 -0.314 16.721 1.00 36.71 121 ARG B N 1
ATOM 4454 C CA . ARG B 1 121 ? 16.088 -1.556 17.072 1.00 37.42 121 ARG B CA 1
ATOM 4455 C C . ARG B 1 121 ? 15.549 -2.759 16.319 1.00 38.03 121 ARG B C 1
ATOM 4456 O O . ARG B 1 121 ? 16.299 -3.706 16.069 1.00 43.33 121 ARG B O 1
ATOM 4477 N N . ASP B 1 122 ? 14.259 -2.743 15.962 1.00 34.40 122 ASP B N 1
ATOM 4478 C CA . ASP B 1 122 ? 13.652 -3.861 15.231 1.00 40.93 122 ASP B CA 1
ATOM 4479 C C . ASP B 1 122 ? 13.779 -3.714 13.714 1.00 39.20 122 ASP B C 1
ATOM 4480 O O . ASP B 1 122 ? 13.859 -4.698 12.981 1.00 33.46 122 ASP B O 1
ATOM 4489 N N . PHE B 1 123 ? 13.741 -2.479 13.247 1.00 31.30 123 PHE B N 1
ATOM 4490 C CA . PHE B 1 123 ? 13.704 -2.197 11.810 1.00 26.85 123 PHE B CA 1
ATOM 4491 C C . PHE B 1 123 ? 15.011 -2.495 11.109 1.00 33.65 123 PHE B C 1
ATOM 4492 O O . PHE B 1 123 ? 15.017 -3.111 10.025 1.00 31.44 123 PHE B O 1
ATOM 4509 N N . LEU B 1 124 ? 16.134 -2.155 11.735 1.00 30.83 124 LEU B N 1
ATOM 4510 C CA . LEU B 1 124 ? 17.419 -2.387 11.084 1.00 43.62 124 LEU B CA 1
ATOM 4511 C C . LEU B 1 124 ? 17.714 -3.879 10.790 1.00 37.71 124 LEU B C 1
ATOM 4512 O O . LEU B 1 124 ? 18.139 -4.201 9.679 1.00 37.27 124 LEU B O 1
ATOM 4528 N N . PRO B 1 125 ? 17.483 -4.790 11.761 1.00 45.43 125 PRO B N 1
ATOM 4529 C CA . PRO B 1 125 ? 17.628 -6.255 11.550 1.00 43.68 125 PRO B CA 1
ATOM 4530 C C . PRO B 1 125 ? 16.581 -6.857 10.606 1.00 38.97 125 PRO B C 1
ATOM 4531 O O . PRO B 1 125 ? 16.874 -7.800 9.865 1.00 40.48 125 PRO B O 1
ATOM 4542 N N . HIS B 1 126 ? 15.370 -6.316 10.647 1.00 37.25 126 HIS B N 1
ATOM 4543 C CA . HIS B 1 126 ? 14.346 -6.600 9.635 1.00 34.06 126 HIS B CA 1
ATOM 4544 C C . HIS B 1 126 ? 14.868 -6.382 8.205 1.00 27.82 126 HIS B C 1
ATOM 4545 O O . HIS B 1 126 ? 14.791 -7.277 7.358 1.00 32.44 126 HIS B O 1
ATOM 4558 N N . MET B 1 127 ? 15.391 -5.205 7.921 1.00 26.60 127 MET B N 1
ATOM 4559 C CA . MET B 1 127 ? 15.969 -4.921 6.597 1.00 30.09 127 MET B CA 1
ATOM 4560 C C . MET B 1 127 ? 17.146 -5.840 6.264 1.00 31.63 127 MET B C 1
ATOM 4561 O O . MET B 1 127 ? 17.270 -6.361 5.141 1.00 31.56 127 MET B O 1
ATOM 4575 N N . LYS B 1 128 ? 18.004 -6.084 7.252 1.00 32.52 128 LYS B N 1
ATOM 4576 C CA . LYS B 1 128 ? 19.168 -6.959 7.074 1.00 35.51 128 LYS B CA 1
ATOM 4577 C C . LYS B 1 128 ? 18.761 -8.388 6.737 1.00 43.61 128 LYS B C 1
ATOM 4578 O O . LYS B 1 128 ? 19.366 -9.022 5.871 1.00 42.79 128 LYS B O 1
ATOM 4597 N N . GLU B 1 129 ? 17.750 -8.904 7.426 1.00 43.45 129 GLU B N 1
ATOM 4598 C CA . GLU B 1 129 ? 17.225 -10.218 7.102 1.00 47.53 129 GLU B CA 1
ATOM 4599 C C . GLU B 1 129 ? 16.753 -10.317 5.648 1.00 49.28 129 GLU B C 1
ATOM 4600 O O . GLU B 1 129 ? 17.014 -11.326 4.982 1.00 46.07 129 GLU B O 1
ATOM 4612 N N . GLU B 1 130 ? 16.057 -9.294 5.150 1.00 41.00 130 GLU B N 1
ATOM 4613 C CA . GLU B 1 130 ? 15.612 -9.322 3.757 1.00 37.56 130 GLU B CA 1
ATOM 4614 C C . GLU B 1 130 ? 16.784 -9.436 2.815 1.00 37.83 130 GLU B C 1
ATOM 4615 O O . GLU B 1 130 ? 16.761 -10.187 1.847 1.00 39.68 130 GLU B O 1
ATOM 4627 N N . GLU B 1 131 ? 17.810 -8.654 3.076 1.00 34.82 131 GLU B N 1
ATOM 4628 C CA . GLU B 1 131 ? 18.981 -8.687 2.237 1.00 34.70 131 GLU B CA 1
ATOM 4629 C C . GLU B 1 131 ? 19.647 -10.047 2.331 1.00 40.86 131 GLU B C 1
ATOM 4630 O O . GLU B 1 131 ? 20.053 -10.618 1.308 1.00 42.94 131 GLU B O 1
ATOM 4642 N N . GLU B 1 132 ? 19.744 -10.584 3.549 1.00 43.20 132 GLU B N 1
ATOM 4643 C CA . GLU B 1 132 ? 20.482 -11.827 3.777 1.00 46.97 132 GLU B CA 1
ATOM 4644 C C . GLU B 1 132 ? 19.710 -13.079 3.428 1.00 44.29 132 GLU B C 1
ATOM 4645 O O . GLU B 1 132 ? 20.286 -14.066 2.970 1.00 53.87 132 GLU B O 1
ATOM 4657 N N . VAL B 1 133 ? 18.412 -13.060 3.677 1.00 42.65 133 VAL B N 1
ATOM 4658 C CA . VAL B 1 133 ? 17.592 -14.238 3.466 1.00 44.43 133 VAL B CA 1
ATOM 4659 C C . VAL B 1 133 ? 16.823 -14.190 2.142 1.00 47.94 133 VAL B C 1
ATOM 4660 O O . VAL B 1 133 ? 16.951 -15.105 1.342 1.00 44.91 133 VAL B O 1
ATOM 4673 N N . PHE B 1 134 ? 16.049 -13.129 1.899 1.00 44.82 134 PHE B N 1
ATOM 4674 C CA . PHE B 1 134 ? 15.155 -13.092 0.727 1.00 38.81 134 PHE B CA 1
ATOM 4675 C C . PHE B 1 134 ? 15.865 -12.909 -0.602 1.00 34.40 134 PHE B C 1
ATOM 4676 O O . PHE B 1 134 ? 15.473 -13.506 -1.620 1.00 38.61 134 PHE B O 1
ATOM 4693 N N . GLN B 1 135 ? 16.919 -12.109 -0.625 1.00 38.48 135 GLN B N 1
ATOM 4694 C CA . GLN B 1 135 ? 17.610 -11.901 -1.889 1.00 43.01 135 GLN B CA 1
ATOM 4695 C C . GLN B 1 135 ? 18.059 -13.248 -2.463 1.00 40.70 135 GLN B C 1
ATOM 4696 O O . GLN B 1 135 ? 17.705 -13.568 -3.587 1.00 44.45 135 GLN B O 1
ATOM 4710 N N . PRO B 1 136 ? 18.791 -14.078 -1.686 1.00 42.50 136 PRO B N 1
ATOM 4711 C CA . PRO B 1 136 ? 19.154 -15.410 -2.203 1.00 41.23 136 PRO B CA 1
ATOM 4712 C C . PRO B 1 136 ? 17.957 -16.260 -2.624 1.00 45.65 136 PRO B C 1
ATOM 4713 O O . PRO B 1 136 ? 18.035 -16.944 -3.635 1.00 40.48 136 PRO B O 1
ATOM 4724 N N . MET B 1 137 ? 16.865 -16.223 -1.867 1.00 46.49 137 MET B N 1
ATOM 4725 C CA . MET B 1 137 ? 15.671 -16.979 -2.230 1.00 49.19 137 MET B CA 1
ATOM 4726 C C . MET B 1 137 ? 15.073 -16.545 -3.580 1.00 43.38 137 MET B C 1
ATOM 4727 O O . MET B 1 137 ? 14.602 -17.379 -4.366 1.00 39.43 137 MET B O 1
ATOM 4741 N N . LEU B 1 138 ? 15.074 -15.245 -3.846 1.00 43.19 138 LEU B N 1
ATOM 4742 C CA . LEU B 1 138 ? 14.533 -14.738 -5.109 1.00 36.50 138 LEU B CA 1
ATOM 4743 C C . LEU B 1 138 ? 15.360 -15.301 -6.271 1.00 36.74 138 LEU B C 1
ATOM 4744 O O . LEU B 1 138 ? 14.840 -15.565 -7.349 1.00 38.12 138 LEU B O 1
ATOM 4760 N N . MET B 1 139 ? 16.641 -15.532 -6.010 1.00 37.06 139 MET B N 1
ATOM 4761 C CA . MET B 1 139 ? 17.562 -16.077 -7.002 1.00 41.85 139 MET B CA 1
ATOM 4762 C C . MET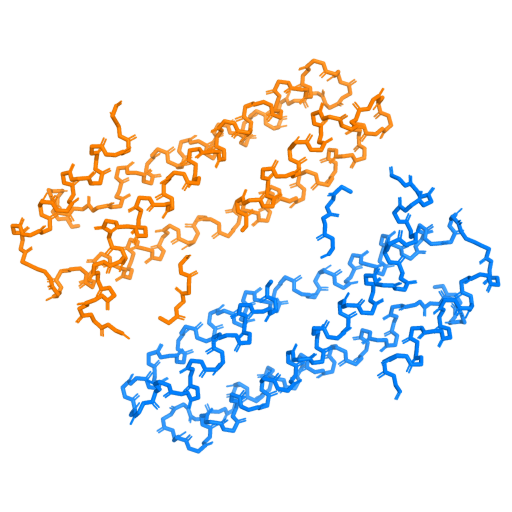 B 1 139 ? 17.213 -17.528 -7.416 1.00 48.32 139 MET B C 1
ATOM 4763 O O . MET B 1 139 ? 17.338 -17.912 -8.581 1.00 42.83 139 MET B O 1
ATOM 4777 N N . GLU B 1 140 ? 16.766 -18.334 -6.460 1.00 45.40 140 GLU B N 1
ATOM 4778 C CA . GLU B 1 140 ? 16.361 -19.700 -6.768 1.00 51.21 140 GLU B CA 1
ATOM 4779 C C . GLU B 1 140 ? 15.058 -19.769 -7.545 1.00 45.46 140 GLU B C 1
ATOM 4780 O O . GLU B 1 140 ? 14.937 -20.555 -8.472 1.00 47.61 140 GLU B O 1
ATOM 4792 N N . TYR B 1 141 ? 14.072 -18.976 -7.132 1.00 42.06 141 TYR B N 1
ATOM 4793 C CA . TYR B 1 141 ? 12.708 -19.116 -7.645 1.00 43.91 141 TYR B CA 1
ATOM 4794 C C . TYR B 1 141 ? 12.415 -18.263 -8.863 1.00 42.12 141 TYR B C 1
ATOM 4795 O O . TYR B 1 141 ? 11.410 -18.486 -9.535 1.00 47.96 141 TYR B O 1
ATOM 4813 N N . PHE B 1 142 ? 13.308 -17.330 -9.183 1.00 35.41 142 PHE B N 1
ATOM 4814 C CA . PHE B 1 142 ? 13.146 -16.506 -10.378 1.00 32.99 142 PHE B CA 1
ATOM 4815 C C . PHE B 1 142 ? 14.418 -16.522 -11.255 1.00 34.07 142 PHE B C 1
ATOM 4816 O O . PHE B 1 142 ? 15.512 -16.766 -10.758 1.00 35.98 142 PHE B O 1
ATOM 4833 N N . THR B 1 143 ? 14.271 -16.291 -12.557 1.00 33.96 143 THR B N 1
ATOM 4834 C CA . THR B 1 143 ? 15.438 -16.169 -13.443 1.00 32.83 143 THR B CA 1
ATOM 4835 C C . THR B 1 143 ? 16.022 -14.768 -13.295 1.00 29.59 143 THR B C 1
ATOM 4836 O O . THR B 1 143 ? 15.381 -13.871 -12.724 1.00 27.59 143 THR B O 1
ATOM 4847 N N . TYR B 1 144 ? 17.216 -14.567 -13.834 1.00 35.45 144 TYR B N 1
ATOM 4848 C CA . TYR B 1 144 ? 17.831 -13.250 -13.797 1.00 38.51 144 TYR B CA 1
ATOM 4849 C C . TYR B 1 144 ? 16.903 -12.217 -14.441 1.00 30.74 144 TYR B C 1
ATOM 4850 O O . TYR B 1 144 ? 16.608 -11.183 -13.841 1.00 32.41 144 TYR B O 1
ATOM 4868 N N . GLU B 1 145 ? 16.402 -12.500 -15.636 1.00 37.42 145 GLU B N 1
ATOM 4869 C CA . GLU B 1 145 ? 15.522 -11.537 -16.318 1.00 37.52 145 GLU B CA 1
ATOM 4870 C C . GLU B 1 145 ? 14.222 -11.226 -15.564 1.00 42.12 145 GLU B C 1
ATOM 4871 O O . GLU B 1 145 ? 13.787 -10.077 -15.541 1.00 39.81 145 GLU B O 1
ATOM 4883 N N . GLU B 1 146 ? 13.619 -12.223 -14.919 1.00 33.21 146 GLU B N 1
ATOM 4884 C CA . GLU B 1 146 ? 12.432 -12.006 -14.107 1.00 32.41 146 GLU B CA 1
ATOM 4885 C C . GLU B 1 146 ? 12.746 -11.069 -12.963 1.00 38.93 146 GLU B C 1
ATOM 4886 O O . GLU B 1 146 ? 11.974 -10.191 -12.648 1.00 34.43 146 GLU B O 1
ATOM 4898 N N . LEU B 1 147 ? 13.889 -11.256 -12.329 1.00 30.10 147 LEU B N 1
ATOM 4899 C CA . LEU B 1 147 ? 14.249 -10.413 -11.203 1.00 29.07 147 LEU B CA 1
ATOM 4900 C C . LEU B 1 147 ? 14.577 -8.975 -11.618 1.00 32.64 147 LEU B C 1
ATOM 4901 O O . LEU B 1 147 ? 14.317 -8.030 -10.853 1.00 29.31 147 LEU B O 1
ATOM 4917 N N . LYS B 1 148 ? 15.191 -8.816 -12.793 1.00 30.15 148 LYS B N 1
ATOM 4918 C CA . LYS B 1 148 ? 15.452 -7.499 -13.369 1.00 30.29 148 LYS B CA 1
ATOM 4919 C C . LYS B 1 148 ? 14.129 -6.789 -13.497 1.00 34.85 148 LYS B C 1
ATOM 4920 O O . LYS B 1 148 ? 14.032 -5.584 -13.240 1.00 33.01 148 LYS B O 1
ATOM 4939 N N . ASP B 1 149 ? 13.099 -7.533 -13.900 1.00 34.25 149 ASP B N 1
ATOM 4940 C CA . ASP B 1 149 ? 11.776 -6.935 -14.070 1.00 35.48 149 ASP B CA 1
ATOM 4941 C C . ASP B 1 149 ? 11.109 -6.603 -12.742 1.00 37.42 149 ASP B C 1
ATOM 4942 O O . ASP B 1 149 ? 10.428 -5.578 -12.619 1.00 34.97 149 ASP B O 1
ATOM 4951 N N . ILE B 1 150 ? 11.300 -7.460 -11.757 1.00 30.45 150 ILE B N 1
ATOM 4952 C CA . ILE B 1 150 ? 10.821 -7.166 -10.402 1.00 29.97 150 ILE B CA 1
ATOM 4953 C C . ILE B 1 150 ? 11.512 -5.927 -9.860 1.00 30.84 150 ILE B C 1
ATOM 4954 O O . ILE B 1 150 ? 10.836 -5.023 -9.363 1.00 27.27 150 ILE B O 1
ATOM 4970 N N . LYS B 1 151 ? 12.835 -5.819 -10.028 1.00 25.32 151 LYS B N 1
ATOM 4971 C CA . LYS B 1 151 ? 13.531 -4.626 -9.538 1.00 27.23 151 LYS B CA 1
ATOM 4972 C C . LYS B 1 151 ? 13.066 -3.344 -10.241 1.00 27.18 151 LYS B C 1
ATOM 4973 O O . LYS B 1 151 ? 12.950 -2.287 -9.604 1.00 29.23 151 LYS B O 1
ATOM 4992 N N . LYS B 1 152 ? 12.804 -3.409 -11.537 1.00 27.09 152 LYS B N 1
ATOM 4993 C CA . LYS B 1 152 ? 12.303 -2.236 -12.226 1.00 28.82 152 LYS B CA 1
ATOM 4994 C C . LYS B 1 152 ? 11.006 -1.734 -11.612 1.00 32.18 152 LYS B C 1
ATOM 4995 O O . LYS B 1 152 ? 10.816 -0.515 -11.499 1.00 32.09 152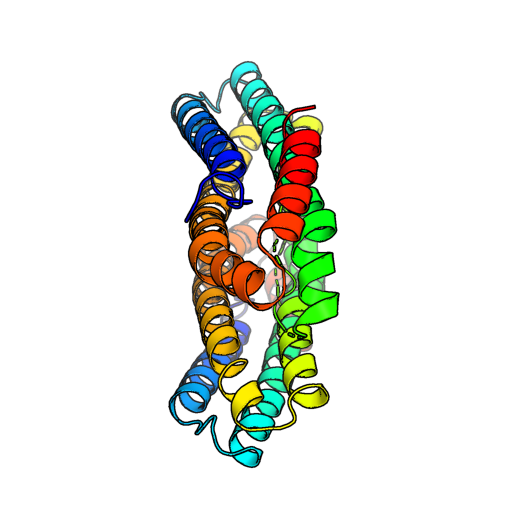 LYS B O 1
ATOM 5014 N N . LYS B 1 153 ? 10.114 -2.652 -11.222 1.00 33.07 153 LYS B N 1
ATOM 5015 C CA . LYS B 1 153 ? 8.825 -2.249 -10.619 1.00 32.51 153 LYS B CA 1
ATOM 5016 C C . LYS B 1 153 ? 9.005 -1.726 -9.223 1.00 24.67 153 LYS B C 1
ATOM 5017 O O . LYS B 1 153 ? 8.386 -0.739 -8.832 1.00 28.18 153 LYS B O 1
ATOM 5036 N N . VAL B 1 154 ? 9.879 -2.373 -8.482 1.00 21.57 154 VAL B N 1
ATOM 5037 C CA . VAL B 1 154 ? 10.172 -1.931 -7.105 1.00 25.37 154 VAL B CA 1
ATOM 5038 C C . VAL B 1 154 ? 10.772 -0.505 -7.063 1.00 27.31 154 VAL B C 1
ATOM 5039 O O . VAL B 1 154 ? 10.391 0.341 -6.240 1.00 24.93 154 VAL B O 1
ATOM 5052 N N . ILE B 1 155 ? 11.677 -0.226 -7.978 1.00 24.49 155 ILE B N 1
ATOM 5053 C CA . ILE B 1 155 ? 12.265 1.107 -8.115 1.00 27.73 155 ILE B CA 1
ATOM 5054 C C . ILE B 1 155 ? 11.249 2.117 -8.535 1.00 30.90 155 ILE B C 1
ATOM 5055 O O . ILE B 1 155 ? 11.212 3.216 -7.984 1.00 30.34 155 ILE B O 1
ATOM 5071 N N . ALA B 1 156 ? 10.423 1.768 -9.517 1.00 27.56 156 ALA B N 1
ATOM 5072 C CA . ALA B 1 156 ? 9.424 2.693 -10.005 1.00 27.01 156 ALA B CA 1
ATOM 5073 C C . ALA B 1 156 ? 8.475 3.125 -8.893 1.00 26.92 156 ALA B C 1
ATOM 5074 O O . ALA B 1 156 ? 8.022 4.257 -8.880 1.00 33.99 156 ALA B O 1
ATOM 5081 N N . GLN B 1 157 ? 8.154 2.199 -8.000 1.00 27.16 157 GLN B N 1
ATOM 5082 C CA . GLN B 1 157 ? 7.134 2.462 -6.971 1.00 25.33 157 GLN B CA 1
ATOM 5083 C C . GLN B 1 157 ? 7.772 3.269 -5.852 1.00 27.67 157 GLN B C 1
ATOM 5084 O O . GLN B 1 157 ? 7.142 4.106 -5.231 1.00 27.96 157 GLN B O 1
ATOM 5098 N N . HIS B 1 158 ? 9.046 3.041 -5.634 1.00 26.68 158 HIS B N 1
ATOM 5099 C CA . HIS B 1 158 ? 9.759 3.779 -4.595 1.00 24.27 158 HIS B CA 1
ATOM 5100 C C . HIS B 1 158 ? 10.150 5.162 -4.983 1.00 31.58 158 HIS B C 1
ATOM 5101 O O . HIS B 1 158 ? 10.238 6.030 -4.107 1.00 30.87 158 HIS B O 1
ATOM 5114 N N . CYS B 1 159 ? 10.473 5.369 -6.260 1.00 27.55 159 CYS B N 1
ATOM 5115 C CA . CYS B 1 159 ? 11.059 6.641 -6.663 1.00 36.41 159 CYS B CA 1
ATOM 5116 C C . CYS B 1 159 ? 10.224 7.339 -7.724 1.00 54.05 159 CYS B C 1
ATOM 5117 O O . CYS B 1 159 ? 10.756 8.134 -8.478 1.00 65.38 159 CYS B O 1
ATOM 5125 N N . SER B 1 160 ? 8.932 7.039 -7.791 1.00 75.94 160 SER B N 1
ATOM 5126 C CA . SER B 1 160 ? 8.055 7.657 -8.785 1.00 80.73 160 SER B CA 1
ATOM 5127 C C . SER B 1 160 ? 8.093 9.176 -8.664 1.00 89.22 160 SER B C 1
ATOM 5128 O O . SER B 1 160 ? 7.071 9.815 -8.396 1.00 92.98 160 SER B O 1
#

Secondary structure (DSSP, 8-state):
--GGG-SSHHHHHHHHHHHHHHHHHHHH--TTSHHHHHHHHHHHHHHHHHHHHHHHHHIIIIIHHHHHHH------HHHHHHHHHHHHHH--SHHHHHHHHHHHHHHHHHHHHHHHHHHHHIIIIIHHHHHHHS-HHHHHHHHHHHHHHH-/--GGG-SSHHHHHHHHHHHHHHHHHHHH--TTSHHHHHHHHHHHHHHHHHHHHHHHHHIIIIIHHHHHHH------HHHHHHHHHHHHHH--SHHHHHHHHHHHHHHHHHHHHHHHHHHHHIIIIIHHHHHHHS-HHHHHHHHHHHHHHH--

Sequence (303 aa):
FPEEVDVFTAPHWRMKQLVGLYCDKLSKTNFSNNNDFRALLQSLYATFKEFKMHEQIENEYIIGLLQQRSQYNVHKLSEMLSLFEKGLKNVKNEYEQLNNYAKQLKERLEAFTRDFLPHMKEEEEVFQPMLMEYFTYEELKDIKKKVIAQQHCFPEEVDVFTAPHWRMKQLVGLYCDKLSKTNFSNNNDFRALLQSLYATFKEFKMHEQIENEYIIGLLQQRSQYNVHKLSEMLSLFEKGLKNVKNEYEQLNYAKQLKERRLEAFTRDFLPHMKEEEEVFQPMLMEYFTYEELKDIKKKVIAQHCS

B-factor: mean 45.68, std 18.98, range [18.71, 129.13]

CATH classification: 1.20.120.520

Solvent-accessible surface area: 17268 Å² total; per-residue (Å²): 144,73,144,87,0,22,2,1,76,48,5,0,157,81,1,98,70,12,10,41,103,8,55,63,98,23,93,149,22,83,13,57,67,64,120,60,1,83,51,4,0,104,32,0,60,63,15,0,117,43,0,65,67,1,25,87,10,1,63,132,63,0,10,34,67,5,82,131,103,30,158,52,53,94,65,144,21,65,86,10,8,50,0,0,63,44,0,31,129,81,7,160,63,97,183,59,3,82,82,0,5,120,40,0,82,81,51,3,97,40,15,21,170,54,10,77,71,57,2,118,60,1,58,104,55,40,5,41,48,0,59,132,92,14,82,101,109,55,2,73,77,12,35,157,112,0,52,68,74,31,133,138,73,142,80,0,21,2,1,79,48,5,0,160,80,1,98,71,12,11,34,103,6,54,80,90,30,90,168,20,80,15,59,65,64,121,56,0,78,52,1,0,100,34,0,66,64,13,0,119,43,0,75,62,1,25,100,8,1,66,112,48,0,28,12,63,6,114,130,115,34,165,70,52,102,56,101,22,65,93,0,10,54,8,0,61,70,0,28,150,81,13,164,56,100,192,32,3,91,79,0,3,134,44,0,82,88,44,3,92,42,4,21,168,65,10,75,74,59,0,124,62,1,51,103,67,39,2,49,49,0,62,135,83,15,84,96,109,62,1,48,75,11,29,120,118,0,50,55,78,26,93,133

Nearest PDB structures (foldseek):
  3v5x-assembly1_A  TM=1.007E+00  e=1.144E-19  Homo sapiens
  3v5y-assembly1_A  TM=1.006E+00  e=2.966E-18  Homo sapiens
  3v5y-assembly3_C  TM=9.967E-01  e=4.822E-18  Homo sapiens
  3v5y-assembly2_B  TM=9.868E-01  e=7.468E-18  Homo sapiens
  3v5y-assembly4_D  TM=1.002E+00  e=3.056E-17  Homo sapiens

Organism: Homo sapiens (NCBI:txid9606)

GO terms:
  GO:0005506 iron ion binding (F, IDA)
  GO:0048471 perinuclear region of cytoplasm (C, IDA)
  GO:0019005 SCF ubiquitin ligase complex (C, IDA)
  GO:0016567 protein ubiquitination (P, IDA)
  GO:0031146 SCF-dependent proteasomal ubiquitin-dependent protein catabolic process (P, IDA)
  GO:0006879 intracellular iron ion homeostasis (P, IEP)
  GO:0005634 nucleus (C, EXP)
  GO:0006879 intracellular iron ion homeostasis (P, IMP)
  GO:0005515 protein binding (F, IPI)
  GO:0005829 cytosol (C, TAS)

InterPro domains:
  IPR001611 Leucine-rich repeat [PF13516] (355-371)
  IPR001611 Leucine-rich repeat [PF13516] (382-405)
  IPR001611 Leucine-rich repeat [PF13516] (626-647)
  IPR001810 F-box domain [PF12937] (205-249)
  IPR001810 F-box domain [PS50181] (202-248)
  IPR001810 F-box domain [SM00256] (208-248)
  IPR006553 Leucine-rich repeat, cysteine-containing subtype [SM00367] (355-379)
  IPR006553 Leucine-rich repeat, cysteine-containing subtype [SM00367] (382-407)
  IPR006553 Leucine-rich repeat, cysteine-containing subtype [SM00367] (597-622)
  IPR006553 Leucine-rich repeat, cysteine-containing subtype [SM00367] (625-650)
  IPR012312 Hemerythrin-like [PF01814] (8-138)
  IPR032675 Leucine-rich repeat domain superfamily [G3DSA:3.80.10.10] (307-459)
  IPR032675 Leucine-rich repeat domain superfamily [G3DSA:3.80.10.10] (598-683)
  IPR036047 F-box-like domain superfamily [SSF81383] (204-289)
  IPR045808 FBXL5-like, hemerythrin-like domain [cd12109] (7-160)

Radius of gyration: 22.53 Å; Cα contacts (8 Å, |Δi|>4): 227; chains: 2; bounding box: 36×60×66 Å

Foldseek 3Di:
DDPLLQQQDVVVVVLVVLLVVLVVLLVVADLQDVVSLLVSLVSVLVSLVLVVLLLVLCCVQPPVVLCVQVPDDDSLSVVLNVLSVCSNPPQDHRVSSVVSSVVNVVSSVVVVVPVVVVSVCCNVPVSVSCPVRDPSVRSSVSNVSSVVSSD/DPVLLQQQDVVVVVLVVLLVVLVVLLVPADLQDLVSLLVSLVSVLVSLVLVVLLQVLCVPLPVVVLCVFPNDDPLLSVVLNVLSVCSNPPQDHRVSSVVSSVVNVVSSVVVVVPVVVSSVCCNVPRSVSCPVRDPSVVSSVSNVSSCVSNPD